Protein AF-A0AAW1DCY2-F1 (afdb_monomer_lite)

Sequence (210 aa):
MVAGKLNGVWAFQIENDYAEKYNESLPPKWIEIVRDSGVVNASDLGHSFVVTPVTNENSDENSFNTEDEICRSKEEMSSYHSVNDDIMKNKNPVFEIPIKFIKKRKTKNEKIFNGILKKLNEICNINENEFDLFGKSVAVHLKKMPIERALACKEKLLNIIVEERLNHEYIEISDTCSITSNNDASRSSSPSWSEMVLKPVSWDFDSSED

Structure (mmCIF, N/CA/C/O backbone):
data_AF-A0AAW1DCY2-F1
#
_entry.id   AF-A0AAW1DCY2-F1
#
loop_
_atom_site.group_PDB
_atom_site.id
_atom_site.type_symbol
_atom_site.label_atom_id
_atom_site.label_alt_id
_atom_site.label_comp_id
_atom_site.label_asym_id
_atom_site.label_entity_id
_atom_site.label_seq_id
_atom_site.pdbx_PDB_ins_code
_atom_site.Cartn_x
_atom_site.Cartn_y
_atom_site.Cartn_z
_atom_site.occupancy
_atom_site.B_iso_or_equiv
_atom_site.auth_seq_id
_atom_site.auth_comp_id
_atom_site.auth_asym_id
_atom_site.auth_atom_id
_atom_site.pdbx_PDB_model_num
ATOM 1 N N . MET A 1 1 ? -12.369 4.756 -16.936 1.00 91.75 1 MET A N 1
ATOM 2 C CA . MET A 1 1 ? -11.672 4.911 -15.638 1.00 91.75 1 MET A CA 1
ATOM 3 C C . MET A 1 1 ? -10.510 3.930 -15.504 1.00 91.75 1 MET A C 1
ATOM 5 O O . MET A 1 1 ? -9.447 4.363 -15.079 1.00 91.75 1 MET A O 1
ATOM 9 N N . VAL A 1 2 ? -10.681 2.658 -15.900 1.00 93.25 2 VAL A N 1
ATOM 10 C CA . VAL A 1 2 ? -9.617 1.626 -15.858 1.00 93.25 2 VAL A CA 1
ATOM 11 C C . VAL A 1 2 ? -8.847 1.485 -17.187 1.00 93.25 2 VAL A C 1
ATOM 13 O O . VAL A 1 2 ? -7.667 1.154 -17.180 1.00 93.25 2 VAL A O 1
ATOM 16 N N . ALA A 1 3 ? -9.482 1.784 -18.328 1.00 90.69 3 ALA A N 1
ATOM 17 C CA . ALA A 1 3 ? -8.845 1.705 -19.647 1.00 90.69 3 ALA A CA 1
ATOM 18 C C . ALA A 1 3 ? -7.565 2.563 -19.732 1.00 90.69 3 ALA A C 1
ATOM 20 O O . ALA A 1 3 ? -7.580 3.730 -19.336 1.00 90.69 3 ALA A O 1
ATOM 21 N N . GLY A 1 4 ? -6.481 1.976 -20.248 1.00 89.06 4 GLY A N 1
ATOM 22 C CA . GLY A 1 4 ? -5.176 2.629 -20.418 1.00 89.06 4 GLY A CA 1
ATOM 23 C C . GLY A 1 4 ? -4.246 2.582 -19.198 1.00 89.06 4 GLY A C 1
ATOM 24 O O . GLY A 1 4 ? -3.118 3.055 -19.286 1.00 89.06 4 GLY A O 1
ATOM 25 N N . LYS A 1 5 ? -4.675 2.007 -18.068 1.00 91.50 5 LYS A N 1
ATOM 26 C CA . LYS A 1 5 ? -3.844 1.865 -16.862 1.00 91.50 5 LYS A CA 1
ATOM 27 C C . LYS A 1 5 ? -3.374 0.415 -16.712 1.00 91.50 5 LYS A C 1
ATOM 29 O O . LYS A 1 5 ? -4.100 -0.418 -16.177 1.00 91.50 5 LYS A O 1
ATOM 34 N N . LEU A 1 6 ? -2.155 0.128 -17.180 1.00 88.38 6 LEU A N 1
ATOM 35 C CA . LEU A 1 6 ? -1.559 -1.222 -17.161 1.00 88.38 6 LEU A CA 1
ATOM 36 C C . LEU A 1 6 ? -1.380 -1.775 -15.738 1.00 88.38 6 LEU A C 1
ATOM 38 O O . LEU A 1 6 ? -1.603 -2.954 -15.500 1.00 88.38 6 LEU A O 1
ATOM 42 N N . ASN A 1 7 ? -1.074 -0.906 -14.773 1.00 93.75 7 ASN A N 1
ATOM 43 C CA . ASN A 1 7 ? -0.843 -1.299 -13.376 1.00 93.75 7 ASN A CA 1
ATOM 44 C C . ASN A 1 7 ? -2.143 -1.535 -12.582 1.00 93.75 7 ASN A C 1
ATOM 46 O O . ASN A 1 7 ? -2.099 -1.785 -11.378 1.00 93.75 7 ASN A O 1
ATOM 50 N N . GLY A 1 8 ? -3.302 -1.415 -13.233 1.00 95.56 8 GLY A N 1
ATOM 51 C CA . GLY A 1 8 ? -4.600 -1.437 -12.573 1.00 95.56 8 GLY A CA 1
ATOM 52 C C . GLY A 1 8 ? -4.904 -0.164 -11.786 1.00 95.56 8 GLY A C 1
ATOM 53 O O . GLY A 1 8 ? -4.156 0.816 -11.785 1.00 95.56 8 GLY A O 1
ATOM 54 N N . VAL A 1 9 ? -6.069 -0.163 -11.148 1.00 97.25 9 VAL A N 1
ATOM 55 C CA . VAL A 1 9 ? -6.563 0.940 -10.320 1.00 97.25 9 VAL A CA 1
ATOM 56 C C . VAL A 1 9 ? -7.154 0.368 -9.049 1.00 97.25 9 VAL A C 1
ATOM 58 O O . VAL A 1 9 ? -7.895 -0.614 -9.086 1.00 97.25 9 VAL A O 1
ATOM 61 N N . TRP A 1 10 ? -6.858 0.999 -7.921 1.00 97.88 10 TRP A N 1
ATOM 62 C CA . TRP A 1 10 ? -7.471 0.628 -6.657 1.00 97.88 10 TRP A CA 1
ATOM 63 C C . TRP A 1 10 ? -8.981 0.881 -6.675 1.00 97.88 10 TRP A C 1
ATOM 65 O O . TRP A 1 10 ? -9.440 1.927 -7.136 1.00 97.88 10 TRP A O 1
ATOM 75 N N . ALA A 1 11 ? -9.758 -0.049 -6.123 1.00 97.19 11 ALA A N 1
ATOM 76 C CA . ALA A 1 11 ? -11.216 0.040 -6.099 1.00 97.19 11 ALA A CA 1
ATOM 77 C C . ALA A 1 11 ? -11.726 1.319 -5.414 1.00 97.19 11 ALA A C 1
ATOM 79 O O . ALA A 1 11 ? -12.623 1.969 -5.943 1.00 97.19 11 ALA A O 1
ATOM 80 N N . PHE A 1 12 ? -11.098 1.746 -4.311 1.00 96.81 12 PHE A N 1
ATOM 81 C CA . PHE A 1 12 ? -11.469 2.994 -3.628 1.00 96.81 12 PHE A CA 1
ATOM 82 C C . PHE A 1 12 ? -11.251 4.234 -4.512 1.00 96.81 12 PHE A C 1
ATOM 84 O O . PHE A 1 12 ? -11.991 5.210 -4.419 1.00 96.81 12 PHE A O 1
ATOM 91 N N . GLN A 1 13 ? -10.237 4.203 -5.383 1.00 97.19 13 GLN A N 1
ATOM 92 C CA . GLN A 1 13 ? -9.967 5.295 -6.311 1.00 97.19 13 GLN A CA 1
ATOM 93 C C . GLN A 1 13 ? -11.023 5.326 -7.416 1.00 97.19 13 GLN A C 1
ATOM 95 O O . GLN A 1 13 ? -11.495 6.398 -7.768 1.00 97.19 13 GLN A O 1
ATOM 100 N N . ILE A 1 14 ? -11.454 4.160 -7.910 1.00 97.38 14 ILE A N 1
ATOM 101 C CA . ILE A 1 14 ? -12.561 4.065 -8.873 1.00 97.38 14 ILE A CA 1
ATOM 102 C C . ILE A 1 14 ? -13.856 4.613 -8.265 1.00 97.38 14 ILE A C 1
ATOM 104 O O . ILE A 1 14 ? -14.556 5.367 -8.931 1.00 97.38 14 ILE A O 1
ATOM 108 N N . GLU A 1 15 ? -14.167 4.271 -7.013 1.00 97.31 15 GLU A N 1
ATOM 109 C CA . GLU A 1 15 ? -15.343 4.793 -6.305 1.00 97.31 15 GLU A CA 1
ATOM 110 C C . GLU A 1 15 ? -15.309 6.315 -6.177 1.00 97.31 15 GLU A C 1
ATOM 112 O O . GLU A 1 15 ? -16.314 6.976 -6.441 1.00 97.31 15 GLU A O 1
ATOM 117 N N . ASN A 1 16 ? -14.149 6.870 -5.820 1.00 97.25 16 ASN A N 1
ATOM 118 C CA . ASN A 1 16 ? -13.972 8.310 -5.694 1.00 97.25 16 ASN A CA 1
ATOM 119 C C . ASN A 1 16 ? -14.088 9.022 -7.053 1.00 97.25 16 ASN A C 1
ATOM 121 O O . ASN A 1 16 ? -14.866 9.966 -7.182 1.00 97.25 16 ASN A O 1
ATOM 125 N N . ASP A 1 17 ? -13.390 8.524 -8.078 1.00 97.31 17 ASP A N 1
ATOM 126 C CA . ASP A 1 17 ? -13.443 9.058 -9.445 1.00 97.31 17 ASP A CA 1
ATOM 127 C C . ASP A 1 17 ? -14.871 8.973 -10.024 1.00 97.31 17 ASP A C 1
ATOM 129 O O . ASP A 1 17 ? -15.310 9.852 -10.769 1.00 97.31 17 ASP A O 1
ATOM 133 N N . TYR A 1 18 ? -15.616 7.912 -9.693 1.00 97.44 18 TYR A N 1
ATOM 134 C CA . TYR A 1 18 ? -17.007 7.737 -10.109 1.00 97.44 18 TYR A CA 1
ATOM 135 C C . TYR A 1 18 ? -17.942 8.724 -9.418 1.00 97.44 18 TYR A C 1
ATOM 137 O O . TYR A 1 18 ? -18.727 9.393 -10.094 1.00 97.44 18 TYR A O 1
ATOM 145 N N . ALA A 1 19 ? -17.812 8.865 -8.098 1.00 97.69 19 ALA A N 1
ATOM 146 C CA . ALA A 1 19 ? -18.593 9.817 -7.322 1.00 97.69 19 ALA A CA 1
ATOM 147 C C . ALA A 1 19 ? -18.360 11.259 -7.778 1.00 97.69 19 ALA A C 1
ATOM 149 O O . ALA A 1 19 ? -19.320 12.011 -7.920 1.00 97.69 19 ALA A O 1
ATOM 150 N N . GLU A 1 20 ? -17.115 11.630 -8.073 1.00 96.94 20 GLU A N 1
ATOM 151 C CA . GLU A 1 20 ? -16.782 12.960 -8.583 1.00 96.94 20 GLU A CA 1
ATOM 152 C C . GLU A 1 20 ? -17.359 13.198 -9.983 1.00 96.94 20 GLU A C 1
ATOM 154 O O . GLU A 1 20 ? -17.931 14.254 -10.259 1.00 96.94 20 GLU A O 1
ATOM 159 N N . LYS A 1 21 ? -17.247 12.210 -10.878 1.00 97.75 21 LYS A N 1
ATOM 160 C CA . LYS A 1 21 ? -17.671 12.368 -12.272 1.00 97.75 21 LYS A CA 1
ATOM 161 C C . LYS A 1 21 ? -19.190 12.370 -12.446 1.00 97.75 21 LYS A C 1
ATOM 163 O O . LYS A 1 21 ? -19.697 13.094 -13.303 1.00 97.75 21 LYS A O 1
ATOM 168 N N . TYR A 1 22 ? -19.901 11.538 -11.689 1.00 97.00 22 TYR A N 1
ATOM 169 C CA . TYR A 1 22 ? -21.335 11.306 -11.879 1.00 97.00 22 TYR A CA 1
ATOM 170 C C . TYR A 1 22 ? -22.205 11.873 -10.747 1.00 97.00 22 TYR A C 1
ATOM 172 O O . TYR A 1 22 ? -23.424 11.910 -10.891 1.00 97.00 22 TYR A O 1
ATOM 180 N N . ASN A 1 23 ? -21.611 12.386 -9.659 1.00 96.62 23 ASN A N 1
ATOM 181 C CA . ASN A 1 23 ? -22.318 12.830 -8.447 1.00 96.62 23 ASN A CA 1
ATOM 182 C C . ASN A 1 23 ? -23.220 11.743 -7.832 1.00 96.62 23 ASN A C 1
ATOM 184 O O . ASN A 1 23 ? -24.244 12.039 -7.214 1.00 96.62 23 ASN A O 1
ATOM 188 N N . GLU A 1 24 ? -22.829 10.480 -7.979 1.00 97.62 24 GLU A N 1
ATOM 189 C CA . GLU A 1 24 ? -23.528 9.317 -7.435 1.00 97.62 24 GLU A CA 1
ATOM 190 C C . GLU A 1 24 ? -22.533 8.269 -6.933 1.00 97.62 24 GLU A C 1
ATOM 192 O O . GLU A 1 24 ? -21.415 8.155 -7.427 1.00 97.62 24 GLU A O 1
ATOM 197 N N . SER A 1 25 ? -22.928 7.497 -5.923 1.00 97.44 25 SER A N 1
ATOM 198 C CA . SER A 1 25 ? -22.100 6.410 -5.397 1.00 97.44 25 SER A CA 1
ATOM 199 C C . SER A 1 25 ? -22.312 5.133 -6.203 1.00 97.44 25 SER A C 1
ATOM 201 O O . SER A 1 25 ? -23.443 4.811 -6.572 1.00 97.44 25 SER A O 1
ATOM 203 N N . LEU A 1 26 ? -21.235 4.374 -6.422 1.00 97.12 26 LEU A N 1
ATOM 204 C CA . LEU A 1 26 ? -21.342 3.040 -7.007 1.00 97.12 26 LEU A CA 1
ATOM 205 C C . LEU A 1 26 ? -22.216 2.133 -6.123 1.00 97.12 26 LEU A C 1
ATOM 207 O O . LEU A 1 26 ? -22.184 2.246 -4.892 1.00 97.12 26 LEU A O 1
ATOM 211 N N . PRO A 1 27 ? -23.000 1.223 -6.727 1.00 96.88 27 PRO A N 1
ATOM 212 C CA . PRO A 1 27 ? -23.830 0.305 -5.967 1.00 96.88 27 PRO A CA 1
ATOM 213 C C . PRO A 1 27 ? -22.966 -0.614 -5.088 1.00 96.88 27 PRO A C 1
ATOM 215 O O . PRO A 1 27 ? -21.842 -0.967 -5.464 1.00 96.88 27 PRO A O 1
ATOM 218 N N . PRO A 1 28 ? -23.483 -1.069 -3.932 1.00 94.31 28 PRO A N 1
ATOM 219 C CA . PRO A 1 28 ? -22.821 -2.107 -3.156 1.00 94.31 28 PRO A CA 1
ATOM 220 C C . PRO A 1 28 ? -22.541 -3.325 -4.039 1.00 94.31 28 PRO A C 1
ATOM 222 O O . PRO A 1 28 ? -23.380 -3.695 -4.859 1.00 94.31 28 PRO A O 1
ATOM 225 N N . LYS A 1 29 ? -21.380 -3.961 -3.851 1.00 95.62 29 LYS A N 1
ATOM 226 C CA . LYS A 1 29 ? -20.945 -5.135 -4.631 1.00 95.62 29 LYS A CA 1
ATOM 227 C C . LYS A 1 29 ? -20.712 -4.878 -6.123 1.00 95.62 29 LYS A C 1
ATOM 229 O O . LYS A 1 29 ? -20.653 -5.830 -6.895 1.00 95.62 29 LYS A O 1
ATOM 234 N N . TRP A 1 30 ? -20.514 -3.626 -6.542 1.00 96.94 30 TRP A N 1
ATOM 235 C CA . TRP A 1 30 ? -20.156 -3.323 -7.931 1.00 96.94 30 TRP A CA 1
ATOM 236 C C . TRP A 1 30 ? -18.945 -4.140 -8.411 1.00 96.94 30 TRP A C 1
ATOM 238 O O . TRP A 1 30 ? -18.938 -4.595 -9.546 1.00 96.94 30 TRP A O 1
ATOM 248 N N . ILE A 1 31 ? -17.970 -4.414 -7.537 1.00 96.56 31 ILE A N 1
ATOM 249 C CA . ILE A 1 31 ? -16.792 -5.236 -7.855 1.00 96.56 31 ILE A CA 1
ATOM 250 C C . ILE A 1 31 ? -17.192 -6.639 -8.336 1.00 96.56 31 ILE A C 1
ATOM 252 O O . ILE A 1 31 ? -16.612 -7.132 -9.299 1.00 96.56 31 ILE A O 1
ATOM 256 N N . GLU A 1 32 ? -18.197 -7.267 -7.712 1.00 97.06 32 GLU A N 1
ATOM 257 C CA . GLU A 1 32 ? -18.706 -8.581 -8.133 1.00 97.06 32 GLU A CA 1
ATOM 258 C C . GLU A 1 32 ? -19.311 -8.485 -9.538 1.00 97.06 32 GLU A C 1
ATOM 260 O O . GLU A 1 32 ? -18.959 -9.269 -10.409 1.00 97.06 32 GLU A O 1
ATOM 265 N N . ILE A 1 33 ? -20.124 -7.454 -9.788 1.00 96.44 33 ILE A N 1
ATOM 266 C CA . ILE A 1 33 ? -20.786 -7.227 -11.081 1.00 96.44 33 ILE A CA 1
ATOM 267 C C . ILE A 1 33 ? -19.760 -7.023 -12.202 1.00 96.44 33 ILE A C 1
ATOM 269 O O . ILE A 1 33 ? -19.889 -7.605 -13.279 1.00 96.44 33 ILE A O 1
ATOM 273 N N . VAL A 1 34 ? -18.740 -6.187 -11.977 1.00 94.69 34 VAL A N 1
ATOM 274 C CA . VAL A 1 34 ? -17.748 -5.895 -13.023 1.00 94.69 34 VAL A CA 1
ATOM 275 C C . VAL A 1 34 ? -16.813 -7.091 -13.231 1.00 94.69 34 VAL A C 1
ATOM 277 O O . VAL A 1 34 ? -16.442 -7.369 -14.369 1.00 94.69 34 VAL A O 1
ATOM 280 N N . ARG A 1 35 ? -16.502 -7.864 -12.187 1.00 94.69 35 ARG A N 1
ATOM 281 C CA . ARG A 1 35 ? -15.776 -9.134 -12.326 1.00 94.69 35 ARG A CA 1
ATOM 282 C C . ARG A 1 35 ? -16.576 -10.156 -13.139 1.00 94.69 35 ARG A C 1
ATOM 284 O O . ARG A 1 35 ? -16.037 -10.744 -14.070 1.00 94.69 35 ARG A O 1
ATOM 291 N N . ASP A 1 36 ? -17.862 -10.317 -12.840 1.00 96.25 36 ASP A N 1
ATOM 292 C CA . ASP A 1 36 ? -18.742 -11.268 -13.531 1.00 96.25 36 ASP A CA 1
ATOM 293 C C . ASP A 1 36 ? -18.990 -10.867 -14.998 1.00 96.25 36 ASP A C 1
ATOM 295 O O . ASP A 1 36 ? -19.307 -11.711 -15.833 1.00 96.25 36 ASP A O 1
ATOM 299 N N . SER A 1 37 ? -18.796 -9.587 -15.339 1.00 94.88 37 SER A N 1
ATOM 300 C CA . SER A 1 37 ? -18.882 -9.102 -16.721 1.00 94.88 37 SER A CA 1
ATOM 301 C C . SER A 1 37 ? -17.746 -9.592 -17.629 1.00 94.88 37 SER A C 1
ATOM 303 O O . SER A 1 37 ? -17.873 -9.509 -18.849 1.00 94.88 37 SER A O 1
ATOM 305 N N . GLY A 1 38 ? -16.624 -10.052 -17.060 1.00 94.06 38 GLY A N 1
ATOM 306 C CA . GLY A 1 38 ? -15.436 -10.467 -17.814 1.00 94.06 38 GLY A CA 1
ATOM 307 C C . GLY A 1 38 ? -14.683 -9.328 -18.516 1.00 94.06 38 GLY A C 1
ATOM 308 O O . GLY A 1 38 ? -13.753 -9.589 -19.270 1.00 94.06 38 GLY A O 1
ATOM 309 N N . VAL A 1 39 ? -15.063 -8.064 -18.292 1.00 92.44 39 VAL A N 1
ATOM 310 C CA . VAL A 1 39 ? -14.410 -6.892 -18.912 1.00 92.44 39 VAL A CA 1
ATOM 311 C C . VAL A 1 39 ? -13.150 -6.472 -18.149 1.00 92.44 39 VAL A C 1
ATOM 313 O O . VAL A 1 39 ? -12.202 -5.936 -18.727 1.00 92.44 39 VAL A O 1
ATOM 316 N N . VAL A 1 40 ? -13.133 -6.694 -16.835 1.00 95.81 40 VAL A N 1
ATOM 317 C CA . VAL A 1 40 ? -12.000 -6.375 -15.960 1.00 95.81 40 VAL A CA 1
ATOM 318 C C . VAL A 1 40 ? -11.707 -7.560 -15.051 1.00 95.81 40 VAL A C 1
ATOM 320 O O . VAL A 1 40 ? -12.614 -8.294 -14.659 1.00 95.81 40 VAL A O 1
ATOM 323 N N . ASN A 1 41 ? -10.447 -7.690 -14.659 1.00 95.38 41 ASN A N 1
ATOM 324 C CA . ASN A 1 41 ? -10.046 -8.564 -13.573 1.00 95.38 41 ASN A CA 1
ATOM 325 C C . ASN A 1 41 ? -10.030 -7.762 -12.271 1.00 95.38 41 ASN A C 1
ATOM 327 O O . ASN A 1 41 ? -9.562 -6.626 -12.232 1.00 95.38 41 ASN A O 1
ATOM 331 N N . ALA A 1 42 ? -10.557 -8.348 -11.199 1.00 96.81 42 ALA A N 1
ATOM 332 C CA . ALA A 1 42 ? -10.524 -7.765 -9.864 1.00 96.81 42 ALA A CA 1
ATOM 333 C C . ALA A 1 42 ? -9.782 -8.716 -8.923 1.00 96.81 42 ALA A C 1
ATOM 335 O O . ALA A 1 42 ? -10.268 -9.810 -8.632 1.00 96.81 42 ALA A O 1
ATOM 336 N N . SER A 1 43 ? -8.613 -8.287 -8.452 1.00 96.75 43 SER A N 1
ATOM 337 C CA . SER A 1 43 ? -7.753 -9.058 -7.553 1.00 96.75 43 SER A CA 1
ATOM 338 C C . SER A 1 43 ? -7.936 -8.587 -6.114 1.00 96.75 43 SER A C 1
ATOM 340 O O . SER A 1 43 ? -7.817 -7.392 -5.836 1.00 96.75 43 SER A O 1
ATOM 342 N N . ASP A 1 44 ? -8.218 -9.520 -5.205 1.00 96.38 44 ASP A N 1
ATOM 343 C CA . ASP A 1 44 ? -8.360 -9.255 -3.769 1.00 96.38 44 ASP A CA 1
ATOM 344 C C . ASP A 1 44 ? -6.987 -9.252 -3.078 1.00 96.38 44 ASP A C 1
ATOM 346 O O . ASP A 1 44 ? -6.228 -10.216 -3.184 1.00 96.38 44 ASP A O 1
ATOM 350 N N . LEU A 1 45 ? -6.675 -8.171 -2.362 1.00 94.25 45 LEU A N 1
ATOM 351 C CA . LEU A 1 45 ? -5.460 -8.012 -1.554 1.00 94.25 45 LEU A CA 1
ATOM 352 C C . LEU A 1 45 ? -5.765 -8.013 -0.041 1.00 94.25 45 LEU A C 1
ATOM 354 O O . LEU A 1 45 ? -5.002 -7.477 0.763 1.00 94.25 45 LEU A O 1
ATOM 358 N N . GLY A 1 46 ? -6.905 -8.577 0.364 1.00 93.62 46 GLY A N 1
ATOM 359 C CA . GLY A 1 46 ? -7.339 -8.795 1.747 1.00 93.62 46 GLY A CA 1
ATOM 360 C C . GLY A 1 46 ? -8.087 -7.617 2.378 1.00 93.62 46 GLY A C 1
ATOM 361 O O . GLY A 1 46 ? -9.031 -7.817 3.142 1.00 93.62 46 GLY A O 1
ATOM 362 N N . HIS A 1 47 ? -7.692 -6.381 2.067 1.00 91.25 47 HIS A N 1
ATOM 363 C CA . HIS A 1 47 ? -8.356 -5.162 2.564 1.00 91.25 47 HIS A CA 1
ATOM 364 C C . HIS A 1 47 ? -8.847 -4.233 1.454 1.00 91.25 47 HIS A C 1
ATOM 366 O O . HIS A 1 47 ? -9.521 -3.239 1.723 1.00 91.25 47 HIS A O 1
ATOM 372 N N . SER A 1 48 ? -8.486 -4.524 0.209 1.00 94.94 48 SER A N 1
ATOM 373 C CA . SER A 1 48 ? -8.871 -3.734 -0.949 1.00 94.94 48 SER A CA 1
ATOM 374 C C . SER A 1 48 ? -8.750 -4.577 -2.210 1.00 94.94 48 SER A C 1
ATOM 376 O O . SER A 1 48 ? -8.120 -5.634 -2.204 1.00 94.94 48 SER A O 1
ATOM 378 N N . PHE A 1 49 ? -9.332 -4.073 -3.292 1.00 97.25 49 PHE A N 1
ATOM 379 C CA . PHE A 1 49 ? -9.281 -4.699 -4.601 1.00 97.25 49 PHE A CA 1
ATOM 380 C C . PHE A 1 49 ? -8.486 -3.825 -5.563 1.00 97.25 49 PHE A C 1
ATOM 382 O O . PHE A 1 49 ? -8.625 -2.597 -5.562 1.00 97.25 49 PHE A O 1
ATOM 389 N N . VAL A 1 50 ? -7.689 -4.465 -6.412 1.00 97.44 50 VAL A N 1
ATOM 390 C CA . VAL A 1 50 ? -7.070 -3.828 -7.577 1.00 97.44 50 VAL A CA 1
ATOM 391 C C . VAL A 1 50 ? -7.794 -4.322 -8.816 1.00 97.44 50 VAL A C 1
ATOM 393 O O . VAL A 1 50 ? -7.936 -5.527 -9.021 1.00 97.44 50 VAL A O 1
ATOM 396 N N . VAL A 1 51 ? -8.273 -3.382 -9.625 1.00 97.19 51 VAL A N 1
ATOM 397 C CA . VAL A 1 51 ? -9.004 -3.660 -10.858 1.00 97.19 51 VAL A CA 1
ATOM 398 C C . VAL A 1 51 ? -8.080 -3.419 -12.044 1.00 97.19 51 VAL A C 1
ATOM 400 O O . VAL A 1 51 ? -7.630 -2.292 -12.261 1.00 97.19 51 VAL A O 1
ATOM 403 N N . THR A 1 52 ? -7.802 -4.465 -12.813 1.00 96.44 52 THR A N 1
ATOM 404 C CA . THR A 1 52 ? -6.985 -4.419 -14.030 1.00 96.44 52 THR A CA 1
ATOM 405 C C . THR A 1 52 ? -7.854 -4.669 -15.263 1.00 96.44 52 THR A C 1
ATOM 407 O O . THR A 1 52 ? -8.827 -5.424 -15.196 1.00 96.44 52 THR A O 1
ATOM 410 N N . PRO A 1 53 ? -7.561 -4.025 -16.405 1.00 95.00 53 PRO A N 1
ATOM 411 C CA . PRO A 1 53 ? -8.225 -4.387 -17.652 1.00 95.00 53 PRO A CA 1
ATOM 412 C C . PRO A 1 53 ? -7.886 -5.843 -18.005 1.00 95.00 53 PRO A C 1
ATOM 414 O O . PRO A 1 53 ? -6.747 -6.267 -17.812 1.00 95.00 53 PRO A O 1
ATOM 417 N N . VAL A 1 54 ? -8.855 -6.607 -18.519 1.00 94.00 54 VAL A N 1
ATOM 418 C CA . VAL A 1 54 ? -8.554 -7.925 -19.096 1.00 94.00 54 VAL A CA 1
ATOM 419 C C . VAL A 1 54 ? -7.774 -7.685 -20.383 1.00 94.00 54 VAL A C 1
ATOM 421 O O . VAL A 1 54 ? -8.327 -7.196 -21.369 1.00 94.00 54 VAL A O 1
ATOM 424 N N . THR A 1 55 ? -6.477 -7.978 -20.373 1.00 88.88 55 THR A N 1
ATOM 425 C CA . THR A 1 55 ? -5.697 -8.071 -21.602 1.00 88.88 55 THR A CA 1
ATOM 426 C C . THR A 1 55 ? -5.952 -9.461 -22.175 1.00 88.88 55 THR A C 1
ATOM 428 O O . THR A 1 55 ? -5.612 -10.481 -21.579 1.00 88.88 55 THR A O 1
ATOM 431 N N . ASN A 1 56 ? -6.650 -9.523 -23.311 1.00 81.69 56 ASN A N 1
ATOM 432 C CA . ASN A 1 56 ? -6.800 -10.763 -24.068 1.00 81.69 56 ASN A CA 1
ATOM 433 C C . ASN A 1 56 ? -5.447 -11.095 -24.713 1.00 81.69 56 ASN A C 1
ATOM 435 O O . ASN A 1 56 ? -5.265 -10.896 -25.906 1.00 81.69 56 ASN A O 1
ATOM 439 N N . GLU A 1 57 ? -4.481 -11.551 -23.921 1.00 72.25 57 GLU A N 1
ATOM 440 C CA . GLU A 1 57 ? -3.143 -11.916 -24.410 1.00 72.25 57 GLU A CA 1
ATOM 441 C C . GLU A 1 57 ? -3.100 -13.324 -25.024 1.00 72.25 57 GLU A C 1
ATOM 443 O O . GLU A 1 57 ? -2.069 -13.750 -25.526 1.00 72.25 57 GLU A O 1
ATOM 448 N N . ASN A 1 58 ? -4.235 -14.028 -25.082 1.00 60.09 58 ASN A N 1
ATOM 449 C CA . ASN A 1 58 ? -4.309 -15.413 -25.556 1.00 60.09 58 ASN A CA 1
ATOM 450 C C . ASN A 1 58 ? -4.836 -15.577 -26.998 1.00 60.09 58 ASN A C 1
ATOM 452 O O . ASN A 1 58 ? -5.438 -16.610 -27.286 1.00 60.09 58 ASN A O 1
ATOM 456 N N . SER A 1 59 ? -4.658 -14.614 -27.916 1.00 53.78 59 SER A N 1
ATOM 457 C CA . SER A 1 59 ? -5.119 -14.802 -29.312 1.00 53.78 59 SER A CA 1
ATOM 458 C C . SER A 1 59 ? -4.054 -15.126 -30.360 1.00 53.78 59 SER A C 1
ATOM 460 O O . SER A 1 59 ? -4.461 -15.452 -31.467 1.00 53.78 59 SER A O 1
ATOM 462 N N . ASP A 1 60 ? -2.750 -15.139 -30.053 1.00 55.22 60 ASP A N 1
ATOM 463 C CA . ASP A 1 60 ? -1.712 -15.362 -31.082 1.00 55.22 60 ASP A CA 1
ATOM 464 C C . ASP A 1 60 ? -0.566 -16.303 -30.649 1.00 55.22 60 ASP A C 1
ATOM 466 O O . ASP A 1 60 ? 0.595 -16.080 -30.988 1.00 55.22 60 ASP A O 1
ATOM 470 N N . GLU A 1 61 ? -0.864 -17.427 -29.986 1.00 59.72 61 GLU A N 1
ATOM 471 C CA . GLU A 1 61 ? 0.022 -18.601 -30.105 1.00 59.72 61 GLU A CA 1
ATOM 472 C C . GLU A 1 61 ? -0.250 -19.293 -31.448 1.00 59.72 61 GLU A C 1
ATOM 474 O O . GLU A 1 61 ? -0.908 -20.327 -31.559 1.00 59.72 61 GLU A O 1
ATOM 479 N N . ASN A 1 62 ? 0.242 -18.645 -32.504 1.00 49.25 62 ASN A N 1
ATOM 480 C CA . ASN A 1 62 ? 0.335 -19.206 -33.836 1.00 49.25 62 ASN A CA 1
ATOM 481 C C . ASN A 1 62 ? 1.342 -20.365 -33.799 1.00 49.25 62 ASN A C 1
ATOM 483 O O . ASN A 1 62 ? 2.531 -20.176 -33.537 1.00 49.25 62 ASN A O 1
ATOM 487 N N . SER A 1 63 ? 0.856 -21.575 -34.060 1.00 54.69 63 SER A N 1
ATOM 488 C CA . SER A 1 63 ? 1.664 -22.775 -34.237 1.00 54.69 63 SER A CA 1
ATOM 489 C C . SER A 1 63 ? 2.653 -22.582 -35.393 1.00 54.69 63 SER A C 1
ATOM 491 O O . SER A 1 63 ? 2.270 -22.698 -36.557 1.00 54.69 63 SER A O 1
ATOM 493 N N . PHE A 1 64 ? 3.925 -22.323 -35.096 1.00 42.41 64 PHE A N 1
ATOM 494 C CA . PHE A 1 64 ? 5.000 -22.381 -36.085 1.00 42.41 64 PHE A CA 1
ATOM 495 C C . PHE A 1 64 ? 5.918 -23.562 -35.770 1.00 42.41 64 PHE A C 1
ATOM 497 O O . PHE A 1 64 ? 6.984 -23.433 -35.178 1.00 42.41 64 PHE A O 1
ATOM 504 N N . ASN A 1 65 ? 5.464 -24.748 -36.180 1.00 54.53 65 ASN A N 1
ATOM 505 C CA . ASN A 1 65 ? 6.353 -25.865 -36.466 1.00 54.53 65 ASN A CA 1
ATOM 506 C C . ASN A 1 65 ? 6.936 -25.639 -37.862 1.00 54.53 65 ASN A C 1
ATOM 508 O O . ASN A 1 65 ? 6.265 -25.953 -38.843 1.00 54.53 65 ASN A O 1
ATOM 512 N N . THR A 1 66 ? 8.162 -25.134 -37.978 1.00 48.34 66 THR A N 1
ATOM 513 C CA . THR A 1 66 ? 9.050 -25.490 -39.096 1.00 48.34 66 THR A CA 1
ATOM 514 C C . THR A 1 66 ? 10.493 -25.260 -38.661 1.00 48.34 66 THR A C 1
ATOM 516 O O . THR A 1 66 ? 10.912 -24.132 -38.415 1.00 48.34 66 THR A O 1
ATOM 519 N N . GLU A 1 67 ? 11.218 -26.363 -38.516 1.00 66.75 67 GLU A N 1
ATOM 520 C CA . GLU A 1 67 ? 12.675 -26.403 -38.493 1.00 66.75 67 GLU A CA 1
ATOM 521 C C . GLU A 1 67 ? 13.188 -25.822 -39.818 1.00 66.75 67 GLU A C 1
ATOM 523 O O . GLU A 1 67 ? 12.728 -26.254 -40.869 1.00 66.75 67 GLU A O 1
ATOM 528 N N . ASP A 1 68 ? 14.061 -24.814 -39.778 1.00 53.28 68 ASP A N 1
ATOM 529 C CA . ASP A 1 68 ? 15.279 -24.769 -40.596 1.00 53.28 68 ASP A CA 1
ATOM 530 C C . ASP A 1 68 ? 16.059 -23.463 -40.389 1.00 53.28 68 ASP A C 1
ATOM 532 O O . ASP A 1 68 ? 15.518 -22.372 -40.195 1.00 53.28 68 ASP A O 1
ATOM 536 N N . GLU A 1 69 ? 17.378 -23.631 -40.410 1.00 58.62 69 GLU A N 1
ATOM 537 C CA . GLU A 1 69 ? 18.419 -22.611 -40.397 1.00 58.62 69 GLU A CA 1
ATOM 538 C C . GLU A 1 69 ? 18.147 -21.450 -41.373 1.00 58.62 69 GLU A C 1
ATOM 540 O O . GLU A 1 69 ? 17.692 -21.666 -42.492 1.00 58.62 69 GLU A O 1
ATOM 545 N N . ILE A 1 70 ? 18.557 -20.225 -41.010 1.00 49.91 70 ILE A N 1
ATOM 546 C CA . ILE A 1 70 ? 19.562 -19.428 -41.749 1.00 49.91 70 ILE A CA 1
ATOM 547 C C . ILE A 1 70 ? 19.683 -18.007 -41.163 1.00 49.91 70 ILE A C 1
ATOM 549 O O . ILE A 1 70 ? 18.735 -17.251 -40.981 1.00 49.91 70 ILE A O 1
ATOM 553 N N . CYS A 1 71 ? 20.943 -17.662 -40.925 1.00 56.34 71 CYS A N 1
ATOM 554 C CA . CYS A 1 71 ? 21.531 -16.378 -40.571 1.00 56.34 71 CYS A CA 1
ATOM 555 C C . CYS A 1 71 ? 21.257 -15.253 -41.598 1.00 56.34 71 CYS A C 1
ATOM 557 O O . CYS A 1 71 ? 21.576 -15.444 -42.772 1.00 56.34 71 CYS A O 1
ATOM 559 N N . ARG A 1 72 ? 20.795 -14.056 -41.172 1.00 43.44 72 ARG A N 1
ATOM 560 C CA . ARG A 1 72 ? 21.170 -12.751 -41.782 1.00 43.44 72 ARG A CA 1
ATOM 561 C C . ARG A 1 72 ? 20.600 -11.501 -41.075 1.00 43.44 72 ARG A C 1
ATOM 563 O O . ARG A 1 72 ? 19.398 -11.303 -41.017 1.00 43.44 72 ARG A O 1
ATOM 570 N N . SER A 1 73 ? 21.535 -10.666 -40.615 1.00 53.34 73 SER A N 1
ATOM 571 C CA . SER A 1 73 ? 21.642 -9.191 -40.701 1.00 53.34 73 SER A CA 1
ATOM 572 C C . SER A 1 73 ? 20.435 -8.245 -40.526 1.00 53.34 73 SER A C 1
ATOM 574 O O . SER A 1 73 ? 19.520 -8.249 -41.335 1.00 53.34 73 SER A O 1
ATOM 576 N N . LYS A 1 74 ? 20.613 -7.313 -39.568 1.00 52.75 74 LYS A N 1
ATOM 577 C CA . LYS A 1 74 ? 20.486 -5.828 -39.614 1.00 52.75 74 LYS A CA 1
ATOM 578 C C . LYS A 1 74 ? 19.462 -5.149 -40.550 1.00 52.75 74 LYS A C 1
ATOM 580 O O . LYS A 1 74 ? 19.545 -5.335 -41.753 1.00 52.75 74 LYS A O 1
ATOM 585 N N . GLU A 1 75 ? 18.707 -4.209 -39.956 1.00 48.00 75 GLU A N 1
ATOM 586 C CA . GLU A 1 75 ? 18.356 -2.819 -40.381 1.00 48.00 75 GLU A CA 1
ATOM 587 C C . GLU A 1 75 ? 16.937 -2.476 -39.874 1.00 48.00 75 GLU A C 1
ATOM 589 O O . GLU A 1 75 ? 15.965 -3.154 -40.177 1.00 48.00 75 GLU A O 1
ATOM 594 N N . GLU A 1 76 ? 16.814 -1.646 -38.834 1.00 55.53 76 GLU A N 1
ATOM 595 C CA . GLU A 1 76 ? 16.470 -0.214 -38.937 1.00 55.53 76 GLU A CA 1
ATOM 596 C C . GLU A 1 76 ? 15.231 0.093 -39.800 1.00 55.53 76 GLU A C 1
ATOM 598 O O . GLU A 1 76 ? 15.325 0.162 -41.016 1.00 55.53 76 GLU A O 1
ATOM 603 N N . MET A 1 77 ? 14.093 0.389 -39.154 1.00 47.31 77 MET A N 1
ATOM 604 C CA . MET A 1 77 ? 13.279 1.588 -39.436 1.00 47.31 77 MET A CA 1
ATOM 605 C C . MET A 1 77 ? 12.106 1.686 -38.449 1.00 47.31 77 MET A C 1
ATOM 607 O O . MET A 1 77 ? 11.041 1.103 -38.633 1.00 47.31 77 MET A O 1
ATOM 611 N N . SER A 1 78 ? 12.319 2.460 -37.381 1.00 47.50 78 SER A N 1
ATOM 612 C CA . SER A 1 78 ? 11.262 2.940 -36.488 1.00 47.50 78 SER A CA 1
ATOM 613 C C . SER A 1 78 ? 10.573 4.139 -37.146 1.00 47.50 78 SER A C 1
ATOM 615 O O . SER A 1 78 ? 11.174 5.203 -37.301 1.00 47.50 78 SER A O 1
ATOM 617 N N . SER A 1 79 ? 9.329 3.943 -37.586 1.00 51.50 79 SER A N 1
ATOM 618 C CA . SER A 1 79 ? 8.462 4.988 -38.134 1.00 51.50 79 SER A CA 1
ATOM 619 C C . SER A 1 79 ? 7.499 5.461 -37.049 1.00 51.50 79 SER A C 1
ATOM 621 O O . SER A 1 79 ? 6.589 4.740 -36.642 1.00 51.50 79 SER A O 1
ATOM 623 N N . TYR A 1 80 ? 7.723 6.676 -36.557 1.00 49.12 80 TYR A N 1
ATOM 624 C CA . TYR A 1 80 ? 6.853 7.331 -35.590 1.00 49.12 80 TYR A CA 1
ATOM 625 C C . TYR A 1 80 ? 5.665 7.969 -36.320 1.00 49.12 80 TYR A C 1
ATOM 627 O O . TYR A 1 80 ? 5.820 8.962 -37.033 1.00 49.12 80 TYR A O 1
ATOM 635 N N . HIS A 1 81 ? 4.462 7.433 -36.113 1.00 46.03 81 HIS A N 1
ATOM 636 C CA . HIS A 1 81 ? 3.227 8.140 -36.439 1.00 46.03 81 HIS A CA 1
ATOM 637 C C . HIS A 1 81 ? 2.908 9.154 -35.338 1.00 46.03 81 HIS A C 1
ATOM 639 O O . HIS A 1 81 ? 2.422 8.814 -34.264 1.00 46.03 81 HIS A O 1
ATOM 645 N N . SER A 1 82 ? 3.208 10.418 -35.634 1.00 53.31 82 SER A N 1
ATOM 646 C CA . SER A 1 82 ? 2.758 11.581 -34.876 1.00 53.31 82 SER A CA 1
ATOM 647 C C . SER A 1 82 ? 1.335 11.929 -35.315 1.00 53.31 82 SER A C 1
ATOM 649 O O . SER A 1 82 ? 1.129 12.390 -36.44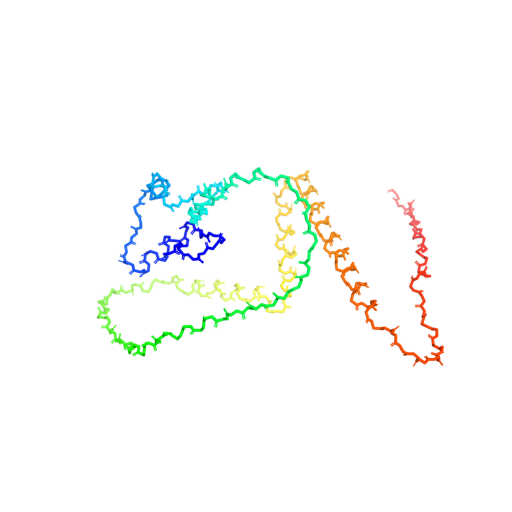0 1.00 53.31 82 SER A O 1
ATOM 651 N N . VAL A 1 83 ? 0.353 11.671 -34.450 1.00 50.62 83 VAL A N 1
ATOM 652 C CA . VAL A 1 83 ? -1.026 12.134 -34.630 1.00 50.62 83 VAL A CA 1
ATOM 653 C C . VAL A 1 83 ? -1.246 13.285 -33.658 1.00 50.62 83 VAL A C 1
ATOM 655 O O . VAL A 1 83 ? -1.284 13.103 -32.442 1.00 50.62 83 VAL A O 1
ATOM 658 N N . ASN A 1 84 ? -1.323 14.484 -34.229 1.00 56.72 84 ASN A N 1
ATOM 659 C CA . ASN A 1 84 ? -1.895 15.657 -33.586 1.00 56.72 84 ASN A CA 1
ATOM 660 C C . ASN A 1 84 ? -3.368 15.374 -33.299 1.00 56.72 84 ASN A C 1
ATOM 662 O O . ASN A 1 84 ? -4.058 14.953 -34.220 1.00 56.72 84 ASN A O 1
ATOM 666 N N . ASP A 1 85 ? -3.852 15.696 -32.101 1.00 38.84 85 ASP A N 1
ATOM 667 C CA . ASP A 1 85 ? -5.260 16.046 -31.943 1.00 38.84 85 ASP A CA 1
ATOM 668 C C . ASP A 1 85 ? -5.464 17.141 -30.892 1.00 38.84 85 ASP A C 1
ATOM 670 O O . ASP A 1 85 ? -4.895 17.155 -29.797 1.00 38.84 85 ASP A O 1
ATOM 674 N N . ASP A 1 86 ? -6.277 18.095 -31.326 1.00 51.06 86 ASP A N 1
ATOM 675 C CA . ASP A 1 86 ? -6.613 19.385 -30.755 1.00 51.06 86 ASP A CA 1
ATOM 676 C C . ASP A 1 86 ? -7.137 19.337 -29.311 1.00 51.06 86 ASP A C 1
ATOM 678 O O . ASP A 1 86 ? -8.252 18.888 -29.028 1.00 51.06 86 ASP A O 1
ATOM 682 N N . ILE A 1 87 ? -6.393 19.954 -28.388 1.00 47.03 87 ILE A N 1
ATOM 683 C CA . ILE A 1 87 ? -6.904 20.291 -27.055 1.00 47.03 87 ILE A CA 1
ATOM 684 C C . ILE A 1 87 ? -7.699 21.599 -27.155 1.00 47.03 87 ILE A C 1
ATOM 686 O O . ILE A 1 87 ? -7.182 22.715 -27.061 1.00 47.03 87 ILE A O 1
ATOM 690 N N . MET A 1 88 ? -9.003 21.422 -27.354 1.00 46.28 88 MET A N 1
ATOM 691 C CA . MET A 1 88 ? -10.047 22.437 -27.250 1.00 46.28 88 MET A CA 1
ATOM 692 C C . MET A 1 88 ? -9.934 23.238 -25.942 1.00 46.28 88 MET A C 1
ATOM 694 O O . MET A 1 88 ? -10.081 22.715 -24.837 1.00 46.28 88 MET A O 1
ATOM 698 N N . LYS A 1 89 ? -9.741 24.555 -26.084 1.00 51.84 89 LYS A N 1
ATOM 699 C CA . LYS A 1 89 ? -9.902 25.570 -25.032 1.00 51.84 89 LYS A CA 1
ATOM 700 C C . LYS A 1 89 ? -11.352 25.586 -24.542 1.00 51.84 89 LYS A C 1
ATOM 702 O O . LYS A 1 89 ? -12.173 26.312 -25.102 1.00 51.84 89 LYS A O 1
ATOM 707 N N . ASN A 1 90 ? -11.668 24.833 -23.491 1.00 38.94 90 ASN A N 1
ATOM 708 C CA . ASN A 1 90 ? -12.985 24.907 -22.869 1.00 38.94 90 ASN A CA 1
ATOM 709 C C . ASN A 1 90 ? -12.979 25.920 -21.716 1.00 38.94 90 ASN A C 1
ATOM 711 O O . ASN A 1 90 ? -12.232 25.802 -20.747 1.00 38.94 90 ASN A O 1
ATOM 715 N N . LYS A 1 91 ? -13.777 26.975 -21.879 1.00 46.06 91 LYS A N 1
ATOM 716 C CA . LYS A 1 91 ? -13.934 28.070 -20.922 1.00 46.06 91 LYS A CA 1
ATOM 717 C C . LYS A 1 91 ? -14.753 27.560 -19.736 1.00 46.06 91 LYS A C 1
ATOM 719 O O . LYS A 1 91 ? -15.901 27.174 -19.924 1.00 46.06 91 LYS A O 1
ATOM 724 N N . ASN A 1 92 ? -14.175 27.591 -18.537 1.00 41.53 92 ASN A N 1
ATOM 725 C CA . ASN A 1 92 ? -14.871 27.318 -17.278 1.00 41.53 92 ASN A CA 1
ATOM 726 C C . ASN A 1 92 ? -16.132 28.190 -17.150 1.00 41.53 92 ASN A C 1
ATOM 728 O O . ASN A 1 92 ? -15.999 29.416 -17.086 1.00 41.53 92 ASN A O 1
ATOM 732 N N . PRO A 1 93 ? -17.341 27.614 -17.043 1.00 45.31 93 PRO A N 1
ATOM 733 C CA . PRO A 1 93 ? -18.464 28.352 -16.510 1.00 45.31 93 PRO A CA 1
ATOM 734 C C . PRO A 1 93 ? -18.347 28.341 -14.981 1.00 45.31 93 PRO A C 1
ATOM 736 O O . PRO A 1 93 ? -18.524 27.317 -14.323 1.00 45.31 93 PRO A O 1
ATOM 739 N N . VAL A 1 94 ? -18.016 29.502 -14.417 1.00 46.56 94 VAL A N 1
ATOM 740 C CA . VAL A 1 94 ? -18.161 29.779 -12.985 1.00 46.56 94 VAL A CA 1
ATOM 741 C C . VAL A 1 94 ? -19.658 29.755 -12.682 1.00 46.56 94 VAL A C 1
ATOM 743 O O . VAL A 1 94 ? -20.353 30.750 -12.862 1.00 46.56 94 VAL A O 1
ATOM 746 N N . PHE A 1 95 ? -20.180 28.595 -12.292 1.00 41.25 95 PHE A N 1
ATOM 747 C CA . PHE A 1 95 ? -21.534 28.497 -11.765 1.00 41.25 95 PHE A CA 1
ATOM 748 C C . PHE A 1 95 ? -21.489 28.760 -10.262 1.00 41.25 95 PHE A C 1
ATOM 750 O O . PHE A 1 95 ? -21.143 27.893 -9.460 1.00 41.25 95 PHE A O 1
ATOM 757 N N . GLU A 1 96 ? -21.837 29.992 -9.892 1.00 47.56 96 GLU A N 1
ATOM 758 C CA . GLU A 1 96 ? -22.186 30.362 -8.525 1.00 47.56 96 GLU A CA 1
ATOM 759 C C . GLU A 1 96 ? -23.418 29.558 -8.094 1.00 47.56 96 GLU A C 1
ATOM 761 O O . GLU A 1 96 ? -24.552 29.826 -8.491 1.00 47.56 96 GLU A O 1
ATOM 766 N N . ILE A 1 97 ? -23.189 28.528 -7.282 1.00 44.34 97 ILE A N 1
ATOM 767 C CA . ILE A 1 97 ? -24.261 27.772 -6.642 1.00 44.34 97 ILE A CA 1
ATOM 768 C C . ILE A 1 97 ? -24.860 28.666 -5.543 1.00 44.34 97 ILE A C 1
ATOM 770 O O . ILE A 1 97 ? -24.118 29.129 -4.671 1.00 44.34 97 ILE A O 1
ATOM 774 N N . PRO A 1 98 ? -26.188 28.890 -5.507 1.00 45.47 98 PRO A N 1
ATOM 775 C CA . PRO A 1 98 ? -26.825 29.607 -4.415 1.00 45.47 98 PRO A CA 1
ATOM 776 C C . PRO A 1 98 ? -26.776 28.731 -3.160 1.00 45.47 98 PRO A C 1
ATOM 778 O O . PRO A 1 98 ? -27.606 27.843 -2.946 1.00 45.47 98 PRO A O 1
ATOM 781 N N . ILE A 1 99 ? -25.770 28.980 -2.322 1.00 44.62 99 ILE A N 1
ATOM 782 C CA . ILE A 1 99 ? -25.616 28.357 -1.010 1.00 44.62 99 ILE A CA 1
ATOM 783 C C . ILE A 1 99 ? -26.808 28.800 -0.161 1.00 44.62 99 ILE A C 1
ATOM 785 O O . ILE A 1 99 ? -26.834 29.897 0.398 1.00 44.62 99 ILE A O 1
ATOM 789 N N . LYS A 1 100 ? -27.825 27.941 -0.049 1.00 53.78 100 LYS A N 1
ATOM 790 C CA . LYS A 1 100 ? -28.874 28.111 0.957 1.00 53.78 100 LYS A CA 1
ATOM 791 C C . LYS A 1 100 ? -28.183 28.104 2.317 1.00 53.78 100 LYS A C 1
ATOM 793 O O . LYS A 1 100 ? -27.582 27.107 2.708 1.00 53.78 100 LYS A O 1
ATOM 798 N N . PHE A 1 101 ? -28.236 29.243 3.005 1.00 45.94 101 PHE A N 1
ATOM 799 C CA . PHE A 1 101 ? -27.636 29.468 4.315 1.00 45.94 101 PHE A CA 1
ATOM 800 C C . PHE A 1 101 ? -28.175 28.466 5.345 1.00 45.94 101 PHE A C 1
ATOM 802 O O . PHE A 1 101 ? -29.133 28.736 6.071 1.00 45.94 101 PHE A O 1
ATOM 809 N N . ILE A 1 102 ? -27.528 27.306 5.452 1.00 53.56 102 ILE A N 1
ATOM 810 C CA . ILE A 1 102 ? -27.637 26.451 6.627 1.00 53.56 102 ILE A CA 1
ATOM 811 C C . ILE A 1 102 ? -27.005 27.262 7.754 1.00 53.56 102 ILE A C 1
ATOM 813 O O . ILE A 1 102 ? -25.794 27.490 7.766 1.00 53.56 102 ILE A O 1
ATOM 817 N N . LYS A 1 103 ? -27.837 27.766 8.672 1.00 52.28 103 LYS A N 1
ATOM 818 C CA . LYS A 1 103 ? -27.402 28.473 9.882 1.00 52.28 103 LYS A CA 1
ATOM 819 C C . LYS A 1 103 ? -26.455 27.561 10.666 1.00 52.28 103 LYS A C 1
ATOM 821 O O . LYS A 1 103 ? -26.892 26.753 11.484 1.00 52.28 103 LYS A O 1
ATOM 826 N N . LYS A 1 104 ? -25.150 27.698 10.411 1.00 54.25 104 LYS A N 1
ATOM 827 C CA . LYS A 1 104 ? -24.078 27.068 11.180 1.00 54.25 104 LYS A CA 1
ATOM 828 C C . LYS A 1 104 ? -24.213 27.552 12.619 1.00 54.25 104 LYS A C 1
ATOM 830 O O . LYS A 1 104 ? -23.858 28.686 12.943 1.00 54.25 104 LYS A O 1
ATOM 835 N N . ARG A 1 105 ? -24.740 26.696 13.495 1.00 51.62 105 ARG A N 1
ATOM 836 C CA . ARG A 1 105 ? -24.536 26.849 14.935 1.00 51.62 105 ARG A CA 1
ATOM 837 C C . ARG A 1 105 ? -23.029 26.757 15.153 1.00 51.62 105 ARG A C 1
ATOM 839 O O . ARG A 1 105 ? -22.469 25.670 15.092 1.00 51.62 105 ARG A O 1
ATOM 846 N N . LYS A 1 106 ? -22.375 27.904 15.357 1.00 55.31 106 LYS A N 1
ATOM 847 C CA . LYS A 1 106 ? -20.976 27.993 15.790 1.00 55.31 106 LYS A CA 1
ATOM 848 C C . LYS A 1 106 ? -20.880 27.404 17.196 1.00 55.31 106 LYS A C 1
ATOM 850 O O . LYS A 1 106 ? -20.991 28.105 18.198 1.00 55.31 106 LYS A O 1
ATOM 855 N N . THR A 1 107 ? -20.778 26.084 17.275 1.00 57.91 107 THR A N 1
ATOM 856 C CA . THR A 1 107 ? -20.504 25.372 18.518 1.00 57.91 107 THR A CA 1
ATOM 857 C C . THR A 1 107 ? -19.085 25.703 18.961 1.00 57.91 107 THR A C 1
ATOM 859 O O . THR A 1 107 ? -18.161 25.695 18.152 1.00 57.91 107 THR A O 1
ATOM 862 N N . LYS A 1 108 ? -18.904 25.957 20.261 1.00 60.91 108 LYS A N 1
ATOM 863 C CA . LYS A 1 108 ? -17.632 26.299 20.931 1.00 60.91 108 LYS A CA 1
ATOM 864 C C . LYS A 1 108 ? -16.462 25.319 20.667 1.00 60.91 108 LYS A C 1
ATOM 866 O O . LYS A 1 108 ? -15.336 25.617 21.051 1.00 60.91 108 LYS A O 1
ATOM 871 N N . ASN A 1 109 ? -16.706 24.203 19.980 1.00 57.62 109 ASN A N 1
ATOM 872 C CA . ASN A 1 109 ? -15.725 23.186 19.599 1.00 57.62 109 ASN A CA 1
ATOM 873 C C . ASN A 1 109 ? -14.689 23.654 18.567 1.00 57.62 109 ASN A C 1
ATOM 875 O O . ASN A 1 109 ? -13.599 23.096 18.528 1.00 57.62 109 ASN A O 1
ATOM 879 N N . GLU A 1 110 ? -14.966 24.699 17.783 1.00 63.09 110 GLU A N 1
ATOM 880 C CA . GLU A 1 110 ? -14.020 25.187 16.764 1.00 63.09 110 GLU A CA 1
ATOM 881 C C . GLU A 1 110 ? -12.728 25.747 17.393 1.00 63.09 110 GLU A C 1
ATOM 883 O O . GLU A 1 110 ? -11.635 25.555 16.869 1.00 63.09 110 GLU A O 1
ATOM 888 N N . LYS A 1 111 ? -12.818 26.347 18.591 1.00 70.25 111 LYS A N 1
ATOM 889 C CA . LYS A 1 111 ? -11.637 26.824 19.334 1.00 70.25 111 LYS A CA 1
ATOM 890 C C . LYS A 1 111 ? -10.796 25.681 19.909 1.00 70.25 111 LYS A C 1
ATOM 892 O O . LYS A 1 111 ? -9.578 25.803 19.967 1.00 70.25 111 LYS A O 1
ATOM 897 N N . ILE A 1 112 ? -11.436 24.584 20.318 1.00 75.62 112 ILE A N 1
ATOM 898 C CA . ILE A 1 112 ? -10.744 23.393 20.833 1.00 75.62 112 ILE A CA 1
ATOM 899 C C . ILE A 1 112 ? -10.027 22.690 19.680 1.00 75.62 112 ILE A C 1
ATOM 901 O O . ILE A 1 112 ? -8.848 22.373 19.798 1.00 75.62 112 ILE A O 1
ATOM 905 N N . PHE A 1 113 ? -10.709 22.526 18.545 1.00 74.25 113 PHE A N 1
ATOM 906 C CA . PHE A 1 113 ? -10.140 21.895 17.360 1.00 74.25 113 PHE A CA 1
ATOM 907 C C . PHE A 1 113 ? -8.947 22.685 16.806 1.00 74.25 113 PHE A C 1
ATOM 909 O O . PHE A 1 113 ? -7.881 22.113 16.600 1.00 74.25 113 PHE A O 1
ATOM 916 N N . ASN A 1 114 ? -9.069 24.012 16.692 1.00 76.19 114 ASN A N 1
ATOM 917 C CA . ASN A 1 114 ? -7.957 24.865 16.262 1.00 76.19 114 ASN A CA 1
ATOM 918 C C . ASN A 1 114 ? -6.793 24.868 17.269 1.00 76.19 114 ASN A C 1
ATOM 920 O O . ASN A 1 114 ? -5.636 24.972 16.870 1.00 76.19 114 ASN A O 1
ATOM 924 N N . GLY A 1 115 ? -7.073 24.711 18.569 1.00 79.88 115 GLY A N 1
ATOM 925 C CA . GLY A 1 115 ? -6.039 24.551 19.595 1.00 79.88 115 GLY A CA 1
ATOM 926 C C . GLY A 1 115 ? -5.291 23.218 19.497 1.00 79.88 115 GLY A C 1
ATOM 927 O O . GLY A 1 115 ? -4.077 23.185 19.686 1.00 79.88 115 GLY A O 1
ATOM 928 N N . ILE A 1 116 ? -5.993 22.132 19.164 1.00 79.56 116 ILE A N 1
ATOM 929 C CA . ILE A 1 116 ? -5.394 20.808 18.942 1.00 79.56 116 ILE A CA 1
ATOM 930 C C . ILE A 1 116 ? -4.562 20.806 17.656 1.00 79.56 116 ILE A C 1
ATOM 932 O O . ILE A 1 116 ? -3.423 20.360 17.688 1.00 79.56 116 ILE A O 1
ATOM 936 N N . LEU A 1 117 ? -5.078 21.367 16.558 1.00 78.00 117 LEU A N 1
ATOM 937 C CA . LEU A 1 117 ? -4.340 21.519 15.297 1.00 78.00 117 LEU A CA 1
ATOM 938 C C . LEU A 1 117 ? -3.064 22.343 15.470 1.00 78.00 117 LEU A C 1
ATOM 940 O O . LEU A 1 117 ? -2.014 21.963 14.964 1.00 78.00 117 LEU A O 1
ATOM 944 N N . LYS A 1 118 ? -3.131 23.443 16.230 1.00 80.56 118 LYS A N 1
ATOM 945 C CA . LYS A 1 118 ? -1.950 24.261 16.516 1.00 80.56 118 LYS A CA 1
ATOM 946 C C . LYS A 1 118 ? -0.906 23.489 17.329 1.00 80.56 118 LYS A C 1
ATOM 948 O O . LYS A 1 118 ? 0.270 23.555 16.997 1.00 80.56 118 LYS A O 1
ATOM 953 N N . LYS A 1 119 ? -1.335 22.707 18.328 1.00 81.00 119 LYS A N 1
ATOM 954 C CA . LYS A 1 119 ? -0.440 21.823 19.093 1.00 81.00 119 LYS A CA 1
ATOM 955 C C . LYS A 1 119 ? 0.151 20.703 18.239 1.00 81.00 119 LYS A C 1
ATOM 957 O O . LYS A 1 119 ? 1.316 20.383 18.410 1.00 81.00 119 LYS A O 1
ATOM 962 N N . LEU A 1 120 ? -0.621 20.117 17.324 1.00 77.81 120 LEU A N 1
ATOM 963 C CA . LEU A 1 120 ? -0.120 19.099 16.397 1.00 77.81 120 LEU A CA 1
ATOM 964 C C . LEU A 1 120 ? 0.933 19.682 15.450 1.00 77.81 120 LEU A C 1
ATOM 966 O O . LEU A 1 120 ? 1.979 19.070 15.279 1.00 77.81 120 LEU A O 1
ATOM 970 N N . ASN A 1 121 ? 0.711 20.889 14.924 1.00 72.12 121 ASN A N 1
ATOM 971 C CA . ASN A 1 121 ? 1.702 21.587 14.102 1.00 72.12 121 ASN A CA 1
ATOM 972 C C . ASN A 1 121 ? 2.952 22.017 14.890 1.00 72.12 121 ASN A C 1
ATOM 974 O O . ASN A 1 121 ? 4.024 22.079 14.307 1.00 72.12 121 ASN A O 1
ATOM 978 N N . GLU A 1 122 ? 2.844 22.298 16.193 1.00 72.50 122 GLU A N 1
ATOM 979 C CA . GLU A 1 122 ? 4.011 22.541 17.064 1.00 72.50 122 GLU A CA 1
ATOM 980 C C . GLU A 1 122 ? 4.783 21.253 17.397 1.00 72.50 122 GLU A C 1
ATOM 982 O O . GLU A 1 122 ? 5.995 21.298 17.580 1.00 72.50 122 GLU A O 1
ATOM 987 N N . ILE A 1 123 ? 4.101 20.105 17.476 1.00 68.56 123 ILE A N 1
ATOM 988 C CA . ILE A 1 123 ? 4.733 18.797 17.727 1.00 68.56 123 ILE A CA 1
ATOM 989 C C . ILE A 1 123 ? 5.387 18.250 16.451 1.00 68.56 123 ILE A C 1
ATOM 991 O O . ILE A 1 123 ? 6.440 17.619 16.527 1.00 68.56 123 ILE A O 1
ATOM 995 N N . CYS A 1 124 ? 4.802 18.516 15.281 1.00 60.41 124 CYS A N 1
ATOM 996 C CA . CYS A 1 124 ? 5.441 18.305 13.986 1.00 60.41 124 CYS A CA 1
ATOM 997 C C . CYS A 1 124 ? 6.501 19.387 13.763 1.00 60.41 124 CYS A C 1
ATOM 999 O O . CYS A 1 124 ? 6.318 20.311 12.975 1.00 60.41 124 CYS A O 1
ATOM 1001 N N . ASN A 1 125 ? 7.611 19.275 14.491 1.00 62.84 125 ASN A N 1
ATOM 1002 C CA . ASN A 1 125 ? 8.794 20.091 14.275 1.00 62.84 125 ASN A CA 1
ATOM 1003 C C . ASN A 1 125 ? 9.188 19.979 12.793 1.00 62.84 125 ASN A C 1
ATOM 1005 O O . ASN A 1 125 ? 9.591 18.916 12.329 1.00 62.84 125 ASN A O 1
ATOM 1009 N N . ILE A 1 126 ? 9.065 21.084 12.055 1.00 62.91 126 ILE A N 1
ATOM 1010 C CA . ILE A 1 126 ? 9.250 21.166 10.591 1.00 62.91 126 ILE A CA 1
ATOM 1011 C C . ILE A 1 126 ? 10.691 20.807 10.165 1.00 62.91 126 ILE A C 1
ATOM 1013 O O . ILE A 1 126 ? 10.971 20.620 8.987 1.00 62.91 126 ILE A O 1
ATOM 1017 N N . ASN A 1 127 ? 11.598 20.663 11.132 1.00 73.25 127 ASN A N 1
ATOM 1018 C CA . ASN A 1 127 ? 13.005 20.353 10.909 1.00 73.25 127 ASN A CA 1
ATOM 1019 C C . ASN A 1 127 ? 13.348 18.869 11.105 1.00 73.25 127 ASN A C 1
ATOM 1021 O O . ASN A 1 127 ? 14.522 18.520 11.019 1.00 73.25 127 ASN A O 1
ATOM 1025 N N . GLU A 1 128 ? 12.384 18.003 11.430 1.00 78.12 128 GLU A N 1
ATOM 1026 C CA . GLU A 1 128 ? 12.674 16.569 11.463 1.00 78.12 128 GLU A CA 1
ATOM 1027 C C . GLU A 1 128 ? 12.790 16.048 10.035 1.00 78.12 128 GLU A C 1
ATOM 1029 O O . GLU A 1 128 ? 11.883 16.234 9.221 1.00 78.12 128 GLU A O 1
ATOM 1034 N N . ASN A 1 129 ? 13.915 15.400 9.730 1.00 82.62 129 ASN A N 1
ATOM 1035 C CA . ASN A 1 129 ? 14.086 14.762 8.436 1.00 82.62 129 ASN A CA 1
ATOM 1036 C C . ASN A 1 129 ? 12.979 13.719 8.249 1.00 82.62 129 ASN A C 1
ATOM 1038 O O . ASN A 1 129 ? 12.595 13.024 9.192 1.00 82.62 129 ASN A O 1
ATOM 1042 N N . GLU A 1 130 ? 12.495 13.563 7.019 1.00 84.19 130 GLU A N 1
ATOM 1043 C CA . GLU A 1 130 ? 11.497 12.544 6.670 1.00 84.19 130 GLU A CA 1
ATOM 1044 C C . GLU A 1 130 ? 11.915 11.144 7.160 1.00 84.19 130 GLU A C 1
ATOM 1046 O O . GLU A 1 130 ? 11.100 10.383 7.684 1.00 84.19 130 GLU A O 1
ATOM 1051 N N . PHE A 1 131 ? 13.217 10.851 7.104 1.00 85.31 131 PHE A N 1
ATOM 1052 C CA . PHE A 1 131 ? 13.809 9.625 7.633 1.00 85.31 131 PHE A CA 1
ATOM 1053 C C . PHE A 1 131 ? 13.663 9.472 9.151 1.00 85.31 131 PHE A C 1
ATOM 1055 O O . PHE A 1 131 ? 13.424 8.362 9.626 1.00 85.31 131 PHE A O 1
ATOM 1062 N N . ASP A 1 132 ? 13.752 10.559 9.918 1.00 89.25 132 ASP A N 1
ATOM 1063 C CA . ASP A 1 132 ? 13.570 10.522 11.372 1.00 89.25 132 ASP A CA 1
ATOM 1064 C C . ASP A 1 132 ? 12.107 10.247 11.722 1.00 89.25 132 ASP A C 1
ATOM 1066 O O . ASP A 1 132 ? 11.818 9.441 12.610 1.00 89.25 132 ASP A O 1
ATOM 1070 N N . LEU A 1 133 ? 11.173 10.866 10.990 1.00 86.56 133 LEU A N 1
ATOM 1071 C CA . LEU A 1 133 ? 9.740 10.604 11.134 1.00 86.56 133 LEU A CA 1
ATOM 1072 C C . LEU A 1 133 ? 9.415 9.145 10.803 1.00 86.56 133 LEU A C 1
ATOM 1074 O O . LEU A 1 133 ? 8.716 8.475 11.572 1.00 86.56 133 LEU A O 1
ATOM 1078 N N . PHE A 1 134 ? 9.972 8.626 9.706 1.00 89.56 134 PHE A N 1
ATOM 1079 C CA . PHE A 1 134 ? 9.832 7.223 9.338 1.00 89.56 134 PHE A CA 1
ATOM 1080 C C . PHE A 1 134 ? 10.409 6.306 10.422 1.00 89.56 134 PHE A C 1
ATOM 1082 O O . PHE A 1 134 ? 9.695 5.439 10.931 1.00 89.56 134 PHE A O 1
ATOM 1089 N N . GLY A 1 135 ? 11.647 6.543 10.862 1.00 92.44 135 GLY A N 1
ATOM 1090 C CA . GLY A 1 135 ? 12.307 5.757 11.904 1.00 92.44 135 GLY A CA 1
ATOM 1091 C C . GLY A 1 135 ? 11.523 5.742 13.218 1.00 92.44 135 GLY A C 1
ATOM 1092 O O . GLY A 1 135 ? 11.310 4.678 13.807 1.00 92.44 135 GLY A O 1
ATOM 1093 N N . LYS A 1 136 ? 10.996 6.897 13.645 1.00 92.19 136 LYS A N 1
ATOM 1094 C CA . LYS A 1 136 ? 10.104 7.001 14.810 1.00 92.19 136 LYS A CA 1
ATOM 1095 C C . LYS A 1 136 ? 8.825 6.195 14.617 1.00 92.19 136 LYS A C 1
ATOM 1097 O O . LYS A 1 136 ? 8.411 5.485 15.535 1.00 92.19 136 LYS A O 1
ATOM 1102 N N . SER A 1 137 ? 8.205 6.271 13.439 1.00 92.62 137 SER A N 1
ATOM 1103 C CA . SER A 1 137 ? 6.984 5.517 13.141 1.00 92.62 137 SER A CA 1
ATOM 1104 C C . SER A 1 137 ? 7.219 4.003 13.216 1.00 92.62 137 SER A C 1
ATOM 1106 O O . SER A 1 137 ? 6.431 3.294 13.849 1.00 92.62 137 SER A O 1
ATOM 1108 N N . VAL A 1 138 ? 8.339 3.515 12.672 1.00 94.44 138 VAL A N 1
ATOM 1109 C CA . VAL A 1 138 ? 8.744 2.105 12.726 1.00 94.44 138 VAL A CA 1
ATOM 1110 C C . VAL A 1 138 ? 8.999 1.684 14.170 1.00 94.44 138 VAL A C 1
ATOM 1112 O O . VAL A 1 138 ? 8.463 0.670 14.618 1.00 94.44 138 VAL A O 1
ATOM 1115 N N . ALA A 1 139 ? 9.736 2.489 14.939 1.00 94.69 139 ALA A N 1
ATOM 1116 C CA . ALA A 1 139 ? 10.021 2.210 16.345 1.00 94.69 139 ALA A CA 1
ATOM 1117 C C . ALA A 1 139 ? 8.738 2.100 17.188 1.00 94.69 139 ALA A C 1
ATOM 1119 O O . ALA 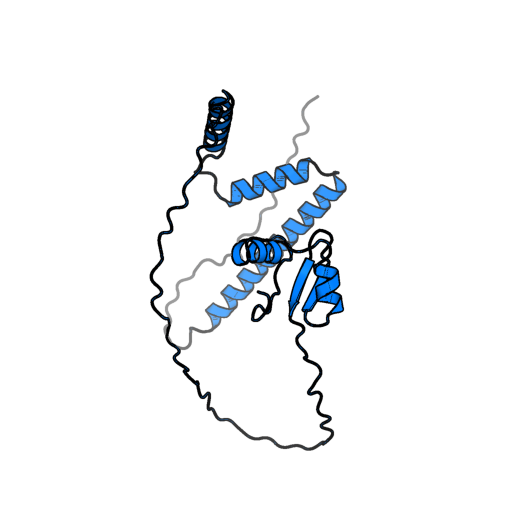A 1 139 ? 8.600 1.180 17.998 1.00 94.69 139 ALA A O 1
ATOM 1120 N N . VAL A 1 140 ? 7.767 2.997 16.975 1.00 95.38 140 VAL A N 1
ATOM 1121 C CA . VAL A 1 140 ? 6.464 2.954 17.659 1.00 95.38 140 VAL A CA 1
ATOM 1122 C C . VAL A 1 140 ? 5.689 1.682 17.311 1.00 95.38 140 VAL A C 1
ATOM 1124 O O . VAL A 1 140 ? 5.069 1.096 18.201 1.00 95.38 140 VAL A O 1
ATOM 1127 N N . HIS A 1 141 ? 5.723 1.237 16.053 1.00 94.44 141 HIS A N 1
ATOM 1128 C CA . HIS A 1 141 ? 5.057 0.001 15.639 1.00 94.44 141 HIS A CA 1
ATOM 1129 C C . HIS A 1 141 ? 5.732 -1.238 16.229 1.00 94.44 141 HIS A C 1
ATOM 1131 O O . HIS A 1 141 ? 5.042 -2.060 16.828 1.00 94.44 141 HIS A O 1
ATOM 1137 N N . LEU A 1 142 ? 7.063 -1.341 16.153 1.00 95.44 142 LEU A N 1
ATOM 1138 C CA . LEU A 1 142 ? 7.812 -2.464 16.727 1.00 95.44 142 LEU A CA 1
ATOM 1139 C C . LEU A 1 142 ? 7.596 -2.580 18.241 1.00 95.44 142 LEU A C 1
ATOM 1141 O O . LEU A 1 142 ? 7.409 -3.680 18.751 1.00 95.44 142 LEU A O 1
ATOM 1145 N N . LYS A 1 143 ? 7.527 -1.448 18.954 1.00 96.44 143 LYS A N 1
ATOM 1146 C CA . LYS A 1 143 ? 7.273 -1.416 20.402 1.00 96.44 143 LYS A CA 1
ATOM 1147 C C . LYS A 1 143 ? 5.904 -1.986 20.798 1.00 96.44 143 LYS A C 1
ATOM 1149 O O . LYS A 1 143 ? 5.743 -2.449 21.922 1.00 96.44 143 LYS A O 1
ATOM 1154 N N . LYS A 1 144 ? 4.907 -1.918 19.911 1.00 95.62 144 LYS A N 1
ATOM 1155 C CA . LYS A 1 144 ? 3.542 -2.411 20.168 1.00 95.62 144 LYS A CA 1
ATOM 1156 C C . LYS A 1 144 ? 3.347 -3.883 19.786 1.00 95.62 144 LYS A C 1
ATOM 1158 O O . LYS A 1 144 ? 2.281 -4.429 20.057 1.00 95.62 144 LYS A O 1
ATOM 1163 N N . MET A 1 145 ? 4.329 -4.515 19.143 1.00 95.31 145 MET A N 1
ATOM 1164 C CA . MET A 1 145 ? 4.241 -5.904 18.687 1.00 95.31 145 MET A CA 1
ATOM 1165 C C . MET A 1 145 ? 4.791 -6.888 19.734 1.00 95.31 145 MET A C 1
ATOM 1167 O O . MET A 1 145 ? 5.662 -6.517 20.521 1.00 95.31 145 MET A O 1
ATOM 1171 N N . PRO A 1 146 ? 4.333 -8.159 19.734 1.00 98.19 146 PRO A N 1
ATOM 1172 C CA . PRO A 1 146 ? 4.998 -9.232 20.470 1.00 98.19 146 PRO A CA 1
ATOM 1173 C C . PRO A 1 146 ? 6.471 -9.336 20.075 1.00 98.19 146 PRO A C 1
ATOM 1175 O O . PRO A 1 146 ? 6.817 -9.135 18.906 1.00 98.19 146 PRO A O 1
ATOM 1178 N N . ILE A 1 147 ? 7.326 -9.673 21.039 1.00 97.25 147 ILE A N 1
ATOM 1179 C CA . ILE A 1 147 ? 8.778 -9.600 20.869 1.00 97.25 147 ILE A CA 1
ATOM 1180 C C . ILE A 1 147 ? 9.287 -10.460 19.707 1.00 97.25 147 ILE A C 1
ATOM 1182 O O . ILE A 1 147 ? 10.112 -9.982 18.931 1.00 97.25 147 ILE A O 1
ATOM 1186 N N . GLU A 1 148 ? 8.743 -11.667 19.503 1.00 98.00 148 GLU A N 1
ATOM 1187 C CA . GLU A 1 148 ? 9.186 -12.526 18.396 1.00 98.00 148 GLU A CA 1
ATOM 1188 C C . GLU A 1 148 ? 8.860 -11.900 17.033 1.00 98.00 148 GLU A C 1
ATOM 1190 O O . GLU A 1 148 ? 9.680 -11.916 16.115 1.00 98.00 148 GLU A O 1
ATOM 1195 N N . ARG A 1 149 ? 7.680 -11.274 16.904 1.00 96.50 149 ARG A N 1
ATOM 1196 C CA . ARG A 1 149 ? 7.274 -10.587 15.667 1.00 96.50 149 ARG A CA 1
ATOM 1197 C C . ARG A 1 149 ? 8.096 -9.329 15.423 1.00 96.50 149 ARG A C 1
ATOM 1199 O O . ARG A 1 149 ? 8.466 -9.065 14.284 1.00 96.50 149 ARG A O 1
ATOM 1206 N N . ALA A 1 150 ? 8.391 -8.567 16.474 1.00 97.25 150 ALA A N 1
ATOM 1207 C CA . ALA A 1 150 ? 9.218 -7.372 16.363 1.00 97.25 150 ALA A CA 1
ATOM 1208 C C . ALA A 1 150 ? 10.636 -7.714 15.874 1.00 97.25 150 ALA A C 1
ATOM 1210 O O . ALA A 1 150 ? 11.164 -7.020 15.005 1.00 97.25 150 ALA A O 1
ATOM 1211 N N . LEU A 1 151 ? 11.225 -8.807 16.376 1.00 96.88 151 LEU A N 1
ATOM 1212 C CA . LEU A 1 151 ? 12.533 -9.292 15.926 1.00 96.88 151 LEU A CA 1
ATOM 1213 C C . LEU A 1 151 ? 12.508 -9.730 14.459 1.00 96.88 151 LEU A C 1
ATOM 1215 O O . LEU A 1 151 ? 13.344 -9.269 13.686 1.00 96.88 151 LEU A O 1
ATOM 1219 N N . ALA A 1 152 ? 11.511 -10.522 14.057 1.00 96.56 152 ALA A N 1
ATOM 1220 C CA . ALA A 1 152 ? 11.367 -10.950 12.665 1.00 96.56 152 ALA A CA 1
ATOM 1221 C C . ALA A 1 152 ? 11.174 -9.761 11.702 1.00 96.56 152 ALA A C 1
ATOM 1223 O O . ALA A 1 152 ? 11.761 -9.723 10.622 1.00 96.56 152 ALA A O 1
ATOM 1224 N N . CYS A 1 153 ? 10.374 -8.758 12.085 1.00 96.44 153 CYS A N 1
ATOM 1225 C CA . CYS A 1 153 ? 10.206 -7.537 11.291 1.00 96.44 153 CYS A CA 1
ATOM 1226 C C . CYS A 1 153 ? 11.504 -6.723 11.203 1.00 96.44 153 CYS A C 1
ATOM 1228 O O . CYS A 1 153 ? 11.837 -6.228 10.128 1.00 96.44 153 CYS A O 1
ATOM 1230 N N . LYS A 1 154 ? 12.246 -6.598 12.312 1.00 96.06 154 LYS A N 1
ATOM 1231 C CA . LYS A 1 154 ? 13.545 -5.914 12.341 1.00 96.06 154 LYS A CA 1
ATOM 1232 C C . LYS A 1 154 ? 14.550 -6.584 11.402 1.00 96.06 154 LYS A C 1
ATOM 1234 O O . LYS A 1 154 ? 15.219 -5.883 10.653 1.00 96.06 154 LYS A O 1
ATOM 1239 N N . GLU A 1 155 ? 14.653 -7.910 11.439 1.00 97.19 155 GLU A N 1
ATOM 1240 C CA . GLU A 1 155 ? 15.561 -8.679 10.582 1.00 97.19 155 GLU A CA 1
ATOM 1241 C C . GLU A 1 155 ? 15.240 -8.473 9.098 1.00 97.19 155 GLU A C 1
ATOM 1243 O O . GLU A 1 155 ? 16.122 -8.123 8.321 1.00 97.19 155 GLU A O 1
ATOM 1248 N N . LYS A 1 156 ? 13.960 -8.563 8.717 1.00 97.31 156 LYS A N 1
ATOM 1249 C CA . LYS A 1 156 ? 13.526 -8.284 7.339 1.00 97.31 156 LYS A CA 1
ATOM 1250 C C . LYS A 1 156 ? 13.879 -6.871 6.884 1.00 97.31 156 LYS A C 1
ATOM 1252 O O . LYS A 1 156 ? 14.361 -6.697 5.771 1.00 97.31 156 LYS A O 1
ATOM 1257 N N . LEU A 1 157 ? 13.650 -5.871 7.738 1.00 95.44 157 LEU A N 1
ATOM 1258 C CA . LEU A 1 157 ? 13.978 -4.482 7.419 1.00 95.44 157 LEU A CA 1
ATOM 1259 C C . LEU A 1 157 ? 15.487 -4.307 7.192 1.00 95.44 157 LEU A C 1
ATOM 1261 O O . LEU A 1 157 ? 15.893 -3.629 6.255 1.00 95.44 157 LEU A O 1
ATOM 1265 N N . LEU A 1 158 ? 16.314 -4.938 8.032 1.00 94.81 158 LEU A N 1
ATOM 1266 C CA . LEU A 1 158 ? 17.769 -4.913 7.886 1.00 94.81 158 LEU A CA 1
ATOM 1267 C C . LEU A 1 158 ? 18.225 -5.604 6.600 1.00 94.81 158 LEU A C 1
ATOM 1269 O O . LEU A 1 158 ? 19.078 -5.053 5.913 1.00 94.81 158 LEU A O 1
ATOM 1273 N N . ASN A 1 159 ? 17.636 -6.749 6.252 1.00 96.06 159 ASN A N 1
ATOM 1274 C CA . ASN A 1 159 ? 17.975 -7.463 5.021 1.00 96.06 159 ASN A CA 1
ATOM 1275 C C . ASN A 1 159 ? 17.695 -6.604 3.784 1.00 96.06 159 ASN A C 1
ATOM 1277 O O . ASN A 1 159 ? 18.583 -6.462 2.955 1.00 96.06 159 ASN A O 1
ATOM 1281 N N . ILE A 1 160 ? 16.537 -5.936 3.720 1.00 95.06 160 ILE A N 1
ATOM 1282 C CA . ILE A 1 160 ? 16.213 -5.006 2.622 1.00 95.06 160 ILE A CA 1
ATOM 1283 C C . ILE A 1 160 ? 17.252 -3.879 2.534 1.00 95.06 160 ILE A C 1
ATOM 1285 O O . ILE A 1 160 ? 17.737 -3.563 1.454 1.00 95.06 160 ILE A O 1
ATOM 1289 N N . ILE A 1 161 ? 17.637 -3.283 3.670 1.00 92.12 161 ILE A N 1
ATOM 1290 C CA . ILE A 1 161 ? 18.640 -2.204 3.691 1.00 92.12 161 ILE A CA 1
ATOM 1291 C C . ILE A 1 161 ? 20.007 -2.702 3.196 1.00 92.12 161 ILE A C 1
ATOM 1293 O O . ILE A 1 161 ? 20.715 -1.967 2.509 1.00 92.12 161 ILE A O 1
ATOM 1297 N N . VAL A 1 162 ? 20.402 -3.921 3.567 1.00 95.19 162 VAL A N 1
ATOM 1298 C CA . VAL A 1 162 ? 21.666 -4.525 3.126 1.00 95.19 162 VAL A CA 1
ATOM 1299 C C . VAL A 1 162 ? 21.623 -4.852 1.633 1.00 95.19 162 VAL A C 1
ATOM 1301 O O . VAL A 1 162 ? 22.569 -4.510 0.928 1.00 95.19 162 VAL A O 1
ATOM 1304 N N . GLU A 1 163 ? 20.536 -5.452 1.145 1.00 93.62 163 GLU A N 1
ATOM 1305 C CA . GLU A 1 163 ? 20.338 -5.777 -0.273 1.00 93.62 163 GLU A CA 1
ATOM 1306 C C . GLU A 1 163 ? 20.395 -4.522 -1.153 1.00 93.62 163 GLU A C 1
ATOM 1308 O O . GLU A 1 163 ? 21.147 -4.493 -2.124 1.00 93.62 163 GLU A O 1
ATOM 1313 N N . GLU A 1 164 ? 19.692 -3.451 -0.776 1.00 91.56 164 GLU A N 1
ATOM 1314 C CA . GLU A 1 164 ? 19.718 -2.182 -1.516 1.00 91.56 164 GLU A CA 1
ATOM 1315 C C . GLU A 1 164 ? 21.111 -1.539 -1.539 1.00 91.56 164 GLU A C 1
ATOM 1317 O O . GLU A 1 164 ? 21.552 -1.026 -2.568 1.00 91.56 164 GLU A O 1
ATOM 1322 N N . ARG A 1 165 ? 21.852 -1.600 -0.425 1.00 90.69 165 ARG A N 1
ATOM 1323 C CA . ARG A 1 165 ? 23.232 -1.088 -0.377 1.00 90.69 165 ARG A CA 1
ATOM 1324 C C . ARG A 1 165 ? 24.166 -1.867 -1.292 1.00 90.69 165 ARG A C 1
ATOM 1326 O O . ARG A 1 165 ? 24.950 -1.249 -2.005 1.00 90.69 165 ARG A O 1
ATOM 1333 N N . LEU A 1 166 ? 24.069 -3.196 -1.277 1.00 88.75 166 LEU A N 1
ATOM 1334 C CA . LEU A 1 166 ? 24.856 -4.045 -2.167 1.00 88.75 166 LEU A CA 1
ATOM 1335 C C . LEU A 1 166 ? 24.510 -3.753 -3.631 1.00 88.75 166 LEU A C 1
ATOM 1337 O O . LEU A 1 166 ? 25.413 -3.571 -4.439 1.00 88.75 166 LEU A O 1
ATOM 1341 N N . ASN A 1 167 ? 23.223 -3.630 -3.968 1.00 87.06 167 ASN A N 1
ATOM 1342 C CA . ASN A 1 167 ? 22.782 -3.317 -5.329 1.00 87.06 167 ASN A CA 1
ATOM 1343 C C . ASN A 1 167 ? 23.341 -1.979 -5.837 1.00 87.06 167 ASN A C 1
ATOM 1345 O O . ASN A 1 167 ? 23.784 -1.900 -6.982 1.00 87.06 167 ASN A O 1
ATOM 1349 N N . HIS A 1 168 ? 23.371 -0.946 -4.992 1.00 82.44 168 HIS A N 1
ATOM 1350 C CA . HIS A 1 168 ? 23.973 0.341 -5.347 1.00 82.44 168 HIS A CA 1
ATOM 1351 C C . HIS A 1 168 ? 25.480 0.241 -5.628 1.00 82.44 168 HIS A C 1
ATOM 1353 O O . HIS A 1 168 ? 25.958 0.835 -6.594 1.00 82.44 168 HIS A O 1
ATOM 1359 N N . GLU A 1 169 ? 26.214 -0.538 -4.831 1.00 76.88 169 GLU A N 1
ATOM 1360 C CA . GLU A 1 169 ? 27.653 -0.755 -5.024 1.00 76.88 169 GLU A CA 1
ATOM 1361 C C . GLU A 1 169 ? 27.948 -1.467 -6.357 1.00 76.88 169 GLU A C 1
ATOM 1363 O O . GLU A 1 169 ? 28.875 -1.089 -7.074 1.00 76.88 169 GLU A O 1
ATOM 1368 N N . TYR A 1 170 ? 27.115 -2.436 -6.757 1.00 70.69 170 TYR A N 1
ATOM 1369 C CA . TYR A 1 170 ? 27.249 -3.094 -8.063 1.00 70.69 170 TYR A CA 1
ATOM 1370 C C . TYR A 1 170 ? 27.042 -2.135 -9.245 1.00 70.69 170 TYR A C 1
ATOM 1372 O O . TYR A 1 170 ? 27.709 -2.279 -10.272 1.00 70.69 170 TYR A O 1
ATOM 1380 N N . ILE A 1 171 ? 26.147 -1.153 -9.113 1.00 69.25 171 ILE A N 1
ATOM 1381 C CA . ILE A 1 171 ? 25.843 -0.194 -10.184 1.00 69.25 171 ILE A CA 1
ATOM 1382 C C . ILE A 1 171 ? 26.998 0.805 -10.366 1.00 69.25 171 ILE A C 1
ATOM 1384 O O . ILE A 1 171 ? 27.451 1.000 -11.495 1.00 69.25 171 ILE A O 1
ATOM 1388 N N . GLU A 1 172 ? 27.561 1.359 -9.286 1.00 66.75 172 GLU A N 1
ATOM 1389 C CA . GLU A 1 172 ? 28.677 2.323 -9.379 1.00 66.75 172 GLU A CA 1
ATOM 1390 C C . GLU A 1 172 ? 29.952 1.728 -10.011 1.00 66.75 172 GLU A C 1
ATOM 1392 O O . GLU A 1 172 ? 30.691 2.421 -10.721 1.00 66.75 172 GLU A O 1
ATOM 1397 N N . ILE A 1 173 ? 30.200 0.429 -9.814 1.00 61.88 173 ILE A N 1
ATOM 1398 C CA . ILE A 1 173 ? 31.346 -0.275 -10.415 1.00 61.88 173 ILE A CA 1
ATOM 1399 C C . ILE A 1 173 ? 31.144 -0.490 -11.927 1.00 61.88 173 ILE A C 1
ATOM 1401 O O . ILE A 1 173 ? 32.111 -0.489 -12.693 1.00 61.88 173 ILE A O 1
ATOM 1405 N N . SER A 1 174 ? 29.898 -0.647 -12.385 1.00 60.38 174 SER A N 1
ATOM 1406 C CA . SER A 1 174 ? 29.595 -0.874 -13.804 1.00 60.38 174 SER A CA 1
ATOM 1407 C C . SER A 1 174 ? 29.767 0.382 -14.670 1.00 60.38 174 SER A C 1
ATOM 1409 O O . SER A 1 174 ? 30.272 0.292 -15.793 1.00 60.38 174 SER A O 1
ATOM 1411 N N . ASP A 1 175 ? 29.474 1.562 -14.121 1.00 57.12 175 ASP A N 1
ATOM 1412 C CA . ASP A 1 175 ? 29.584 2.832 -14.850 1.00 57.12 175 ASP A CA 1
ATOM 1413 C C . ASP A 1 175 ? 31.031 3.347 -14.951 1.00 57.12 175 ASP A C 1
ATOM 1415 O O . ASP A 1 175 ? 31.389 4.057 -15.895 1.00 57.12 175 ASP A O 1
ATOM 1419 N N . THR A 1 176 ? 31.913 2.947 -14.031 1.00 56.28 176 THR A N 1
ATOM 1420 C CA . THR A 1 176 ? 33.316 3.398 -14.009 1.00 56.28 176 THR A CA 1
ATOM 1421 C C . THR A 1 176 ? 34.255 2.608 -14.930 1.00 56.28 176 THR A C 1
ATOM 1423 O O . THR A 1 176 ? 35.354 3.082 -15.219 1.00 56.28 176 THR A O 1
ATOM 1426 N N . CYS A 1 177 ? 33.838 1.462 -15.484 1.00 49.59 177 CYS A N 1
ATOM 1427 C CA . CYS A 1 177 ? 34.669 0.674 -16.411 1.00 49.59 177 CYS A CA 1
ATOM 1428 C C . CYS A 1 177 ? 34.609 1.114 -17.888 1.00 49.59 177 CYS A C 1
ATOM 1430 O O . CYS A 1 177 ? 35.352 0.575 -18.708 1.00 49.59 177 CYS A O 1
ATOM 1432 N N . SER A 1 178 ? 33.783 2.099 -18.256 1.00 51.44 178 SER A N 1
ATOM 1433 C CA . SER A 1 178 ? 33.597 2.482 -19.671 1.00 51.44 178 SER A CA 1
ATOM 1434 C C . SER A 1 178 ? 34.445 3.674 -20.141 1.00 51.44 178 SER A C 1
ATOM 1436 O O . SER A 1 178 ? 34.364 4.064 -21.304 1.00 51.44 178 SER A O 1
ATOM 1438 N N . ILE A 1 179 ? 35.283 4.264 -19.279 1.00 54.22 179 ILE A N 1
ATOM 1439 C CA . ILE A 1 179 ? 36.071 5.459 -19.619 1.00 54.22 179 ILE A CA 1
ATOM 1440 C C . ILE A 1 179 ? 37.523 5.275 -19.171 1.00 54.22 179 IL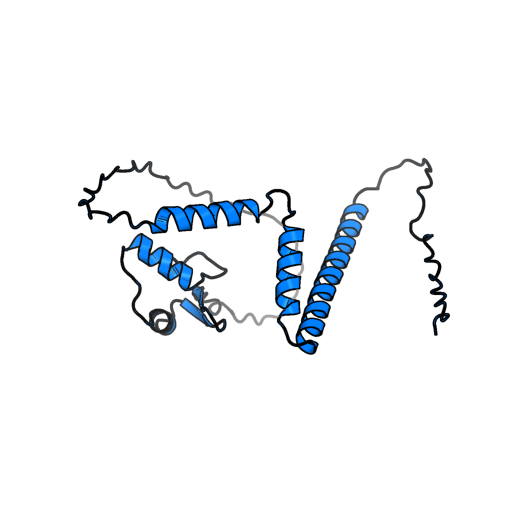E A C 1
ATOM 1442 O O . ILE A 1 179 ? 37.922 5.771 -18.130 1.00 54.22 179 ILE A O 1
ATOM 1446 N N . THR A 1 180 ? 38.331 4.540 -19.937 1.00 47.84 180 THR A N 1
ATOM 1447 C CA . THR A 1 180 ? 39.785 4.786 -20.087 1.00 47.84 180 THR A CA 1
ATOM 1448 C C . THR A 1 180 ? 40.365 3.873 -21.173 1.00 47.84 180 THR A C 1
ATOM 1450 O O . THR A 1 180 ? 41.078 2.908 -20.921 1.00 47.84 180 THR A O 1
ATOM 1453 N N . SER A 1 181 ? 40.129 4.233 -22.433 1.00 53.34 181 SER A N 1
ATOM 1454 C CA . SER A 1 181 ? 41.148 4.042 -23.466 1.00 53.34 181 SER A CA 1
ATOM 1455 C C . SER A 1 181 ? 41.542 5.422 -23.967 1.00 53.34 181 SER A C 1
ATOM 1457 O O . SER A 1 181 ? 40.863 5.975 -24.827 1.00 53.34 181 SER A O 1
ATOM 1459 N N . ASN A 1 182 ? 42.549 6.022 -23.333 1.00 55.31 182 ASN A N 1
ATOM 1460 C CA . ASN A 1 182 ? 43.588 6.838 -23.965 1.00 55.31 182 ASN A CA 1
ATOM 1461 C C . ASN A 1 182 ? 44.481 7.449 -22.878 1.00 55.31 182 ASN A C 1
ATOM 1463 O O . ASN A 1 182 ? 44.030 8.256 -22.075 1.00 55.31 182 ASN A O 1
ATOM 1467 N N . ASN A 1 183 ? 45.736 6.994 -22.880 1.00 61.94 183 ASN A N 1
ATOM 1468 C CA . ASN A 1 183 ? 46.965 7.695 -22.509 1.00 61.94 183 ASN A CA 1
ATOM 1469 C C . ASN A 1 183 ? 46.823 8.921 -21.588 1.00 61.94 183 ASN A C 1
ATOM 1471 O O . ASN A 1 183 ? 46.486 9.998 -22.059 1.00 61.94 183 ASN A O 1
ATOM 1475 N N . ASP A 1 184 ? 47.256 8.811 -20.334 1.00 51.34 184 ASP A N 1
ATOM 1476 C CA . ASP A 1 184 ? 48.567 9.367 -19.988 1.00 51.34 184 ASP A CA 1
ATOM 1477 C C . ASP A 1 184 ? 49.021 8.910 -18.602 1.00 51.34 184 ASP A C 1
ATOM 1479 O O . ASP A 1 184 ? 48.274 8.876 -17.624 1.00 51.34 184 ASP A O 1
ATOM 1483 N N . ALA A 1 185 ? 50.288 8.524 -18.534 1.00 58.56 185 ALA A N 1
ATOM 1484 C CA . ALA A 1 185 ? 50.931 8.054 -17.328 1.00 58.56 185 ALA A CA 1
ATOM 1485 C C . ALA A 1 185 ? 51.278 9.244 -16.425 1.00 58.56 185 ALA A C 1
ATOM 1487 O O . ALA A 1 185 ? 52.272 9.931 -16.640 1.00 58.56 185 ALA A O 1
ATOM 1488 N N . SER A 1 186 ? 50.522 9.459 -15.352 1.00 57.88 186 SER A N 1
ATOM 1489 C CA . SER A 1 186 ? 51.056 10.156 -14.177 1.00 57.88 186 SER A CA 1
ATOM 1490 C C . SER A 1 186 ? 50.480 9.572 -12.890 1.00 57.88 186 SER A C 1
ATOM 1492 O O . SER A 1 186 ? 49.315 9.721 -12.543 1.00 57.88 186 SER A O 1
ATOM 1494 N N . ARG A 1 187 ? 51.352 8.837 -12.198 1.00 59.94 187 ARG A N 1
ATOM 1495 C CA . ARG A 1 187 ? 51.131 8.180 -10.911 1.00 59.94 187 ARG A CA 1
ATOM 1496 C C . ARG A 1 187 ? 50.731 9.201 -9.840 1.00 59.94 187 ARG A C 1
ATOM 1498 O O . ARG A 1 187 ? 51.580 9.964 -9.389 1.00 59.94 187 ARG A O 1
ATOM 1505 N N . SER A 1 188 ? 49.502 9.123 -9.343 1.00 55.69 188 SER A N 1
ATOM 1506 C CA . SER A 1 188 ? 49.167 9.565 -7.986 1.00 55.69 188 SER A CA 1
ATOM 1507 C C . SER A 1 188 ? 48.592 8.375 -7.225 1.00 55.69 188 SER A C 1
ATOM 1509 O O . SER A 1 188 ? 47.550 7.840 -7.595 1.00 55.69 188 SER A O 1
ATOM 1511 N N . SER A 1 189 ? 49.312 7.917 -6.199 1.00 59.31 189 SER A N 1
ATOM 1512 C CA . SER A 1 189 ? 48.879 6.821 -5.336 1.00 59.31 189 SER A CA 1
ATOM 1513 C C . SER A 1 189 ? 47.726 7.295 -4.456 1.00 59.31 189 SER A C 1
ATOM 1515 O O . SER A 1 189 ? 47.945 7.958 -3.440 1.00 59.31 189 SER A O 1
ATOM 1517 N N . SER A 1 190 ? 46.500 6.974 -4.848 1.00 54.62 190 SER A N 1
ATOM 1518 C CA . SER A 1 190 ? 45.354 7.129 -3.959 1.00 54.62 190 SER A CA 1
ATOM 1519 C C . SER A 1 190 ? 45.350 5.989 -2.930 1.00 54.62 190 SER A C 1
ATOM 1521 O O . SER A 1 190 ? 45.631 4.846 -3.305 1.00 54.62 190 SER A O 1
ATOM 1523 N N . PRO A 1 191 ? 45.074 6.268 -1.643 1.00 55.94 191 PRO A N 1
ATOM 1524 C CA . PRO A 1 191 ? 45.058 5.254 -0.593 1.00 55.94 191 PRO A CA 1
ATOM 1525 C C . PRO A 1 191 ? 43.968 4.212 -0.848 1.00 55.94 191 PRO A C 1
ATOM 1527 O O . PRO A 1 191 ? 42.809 4.554 -1.084 1.00 55.94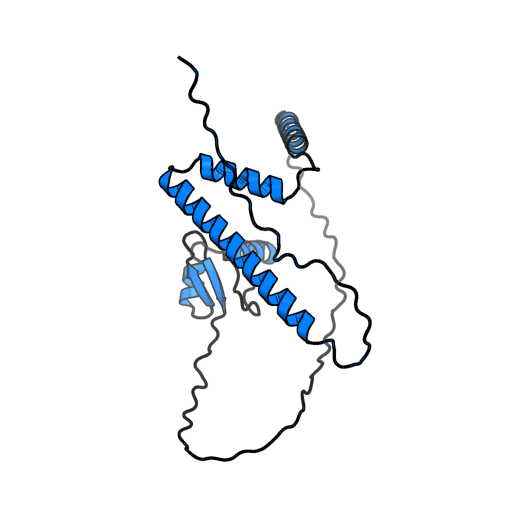 191 PRO A O 1
ATOM 1530 N N . SER A 1 192 ? 44.352 2.941 -0.791 1.00 56.78 192 SER A N 1
ATOM 1531 C CA . SER A 1 192 ? 43.431 1.815 -0.889 1.00 56.78 192 SER A CA 1
ATOM 1532 C C . SER A 1 192 ? 42.637 1.664 0.409 1.00 56.78 192 SER A C 1
ATOM 1534 O O . SER A 1 192 ? 43.212 1.530 1.489 1.00 56.78 192 SER A O 1
ATOM 1536 N N . TRP A 1 193 ? 41.309 1.627 0.300 1.00 59.06 193 TRP A N 1
ATOM 1537 C CA . TRP A 1 193 ? 40.399 1.351 1.417 1.00 59.06 193 TRP A CA 1
ATOM 1538 C C . TRP A 1 193 ? 40.533 -0.075 1.980 1.00 59.06 193 TRP A C 1
ATOM 1540 O O . TRP A 1 193 ? 40.013 -0.361 3.056 1.00 59.06 193 TRP A O 1
ATOM 1550 N N . SER A 1 194 ? 41.281 -0.960 1.312 1.00 60.47 194 SER A N 1
ATOM 1551 C CA . SER A 1 194 ? 41.546 -2.329 1.775 1.00 60.47 194 SER A CA 1
ATOM 1552 C C . SER A 1 194 ? 42.382 -2.406 3.061 1.00 60.47 194 SER A C 1
ATOM 1554 O O . SER A 1 194 ? 42.511 -3.485 3.632 1.00 60.47 194 SER A O 1
ATOM 1556 N N . GLU A 1 195 ? 42.954 -1.291 3.526 1.00 52.88 195 GLU A N 1
ATOM 1557 C CA . GLU A 1 195 ? 43.829 -1.243 4.705 1.00 52.88 195 GLU A CA 1
ATOM 1558 C C . GLU A 1 195 ? 43.138 -0.683 5.964 1.00 52.88 195 GLU A C 1
ATOM 1560 O O . GLU A 1 195 ? 43.788 -0.327 6.943 1.00 52.88 195 GLU A O 1
ATOM 1565 N N . MET A 1 196 ? 41.801 -0.653 6.001 1.00 50.12 196 MET A N 1
ATOM 1566 C CA . MET A 1 196 ? 41.062 -0.525 7.263 1.00 50.12 196 MET A CA 1
ATOM 1567 C C . MET A 1 196 ? 40.851 -1.904 7.892 1.00 50.12 196 MET A C 1
ATOM 1569 O O . MET A 1 196 ? 39.744 -2.432 7.965 1.00 50.12 196 MET A O 1
ATOM 1573 N N . VAL A 1 197 ? 41.951 -2.496 8.364 1.00 60.78 197 VAL A N 1
ATOM 1574 C CA . VAL A 1 197 ? 41.910 -3.657 9.258 1.00 60.78 197 VAL A CA 1
ATOM 1575 C C . VAL A 1 197 ? 41.199 -3.225 10.539 1.00 60.78 197 VAL A C 1
ATOM 1577 O O . VAL A 1 197 ? 41.752 -2.498 11.366 1.00 60.78 197 VAL A O 1
ATOM 1580 N N . LEU A 1 198 ? 39.948 -3.663 10.683 1.00 53.28 198 LEU A N 1
ATOM 1581 C CA . LEU A 1 198 ? 39.162 -3.550 11.904 1.00 53.28 198 LEU A CA 1
ATOM 1582 C C . LEU A 1 198 ? 39.954 -4.186 13.050 1.00 53.28 198 LEU A C 1
ATOM 1584 O O . LEU A 1 198 ? 40.047 -5.409 13.160 1.00 53.28 198 LEU A O 1
ATOM 1588 N N . LYS A 1 199 ? 40.545 -3.351 13.909 1.00 63.78 199 LYS A N 1
ATOM 1589 C CA . LYS A 1 199 ? 41.054 -3.821 15.195 1.00 63.78 199 LYS A CA 1
ATOM 1590 C C . LYS A 1 199 ? 39.850 -4.330 15.995 1.00 63.78 199 LYS A C 1
ATOM 1592 O O . LYS A 1 199 ? 38.891 -3.571 16.154 1.00 63.78 199 LYS A O 1
ATOM 1597 N N . PRO A 1 200 ? 39.866 -5.581 16.482 1.00 64.56 200 PRO A N 1
ATOM 1598 C CA . PRO A 1 200 ? 38.810 -6.067 17.352 1.00 64.56 200 PRO A CA 1
ATOM 1599 C C . PRO A 1 200 ? 38.761 -5.172 18.592 1.00 64.56 200 PRO A C 1
ATOM 1601 O O . PRO A 1 200 ? 39.764 -4.985 19.278 1.00 64.56 200 PRO A O 1
ATOM 1604 N N . VAL A 1 201 ? 37.596 -4.577 18.836 1.00 69.94 201 VAL A N 1
ATOM 1605 C CA . VAL A 1 201 ? 37.305 -3.837 20.064 1.00 69.94 201 VAL A CA 1
ATOM 1606 C C . VAL A 1 201 ? 37.336 -4.853 21.206 1.00 69.94 201 VAL A C 1
ATOM 1608 O O . VAL A 1 201 ? 36.473 -5.732 21.260 1.00 69.94 201 VAL A O 1
ATOM 1611 N N . SER A 1 202 ? 38.345 -4.779 22.082 1.00 63.69 202 SER A N 1
ATOM 1612 C CA . SER A 1 202 ? 38.334 -5.536 23.334 1.00 63.69 202 SER A CA 1
ATOM 1613 C C . SER A 1 202 ? 37.301 -4.898 24.254 1.00 63.69 202 SER A C 1
ATOM 1615 O O . SER A 1 202 ? 37.403 -3.734 24.636 1.00 63.69 202 SER A O 1
ATOM 1617 N N . TRP A 1 203 ? 36.256 -5.655 24.563 1.00 67.00 203 TRP A N 1
ATOM 1618 C CA . TRP A 1 203 ? 35.329 -5.310 25.628 1.00 67.00 203 TRP A CA 1
ATOM 1619 C C . TRP A 1 203 ? 35.904 -5.880 26.917 1.00 67.00 203 TRP A C 1
ATOM 1621 O O . TRP A 1 203 ? 35.596 -7.010 27.293 1.00 67.00 203 TRP A O 1
ATOM 1631 N N . ASP A 1 204 ? 36.781 -5.116 27.562 1.00 70.69 204 ASP A N 1
ATOM 1632 C CA . ASP A 1 204 ? 37.191 -5.402 28.932 1.00 70.69 204 ASP A CA 1
ATOM 1633 C C . ASP A 1 204 ? 36.002 -5.066 29.839 1.00 70.69 204 ASP A C 1
ATOM 1635 O O . ASP A 1 204 ? 35.740 -3.915 30.186 1.00 70.69 204 ASP A O 1
ATOM 1639 N N . PHE A 1 205 ? 35.199 -6.090 30.117 1.00 65.06 205 PHE A N 1
ATOM 1640 C CA . PHE A 1 205 ? 34.057 -6.020 31.014 1.00 65.06 205 PHE A CA 1
ATOM 1641 C C . PHE A 1 205 ? 34.586 -6.047 32.453 1.00 65.06 205 PHE A C 1
ATOM 1643 O O . PHE A 1 205 ? 34.849 -7.115 33.007 1.00 65.06 205 PHE A O 1
ATOM 1650 N N . ASP A 1 206 ? 34.798 -4.866 33.032 1.00 69.50 206 ASP A N 1
ATOM 1651 C CA . ASP A 1 206 ? 35.189 -4.709 34.434 1.00 69.50 206 ASP A CA 1
ATOM 1652 C C . ASP A 1 206 ? 34.010 -5.112 35.334 1.00 69.50 206 ASP A C 1
ATOM 1654 O O . ASP A 1 206 ? 33.043 -4.373 35.512 1.00 69.50 206 ASP A O 1
ATOM 1658 N N . SER A 1 207 ? 34.053 -6.350 35.830 1.00 70.19 207 SER A N 1
ATOM 1659 C CA . SER A 1 207 ? 33.118 -6.882 36.827 1.00 70.19 207 SER A CA 1
ATOM 1660 C C . SER A 1 207 ? 33.635 -6.582 38.228 1.00 70.19 207 SER A C 1
ATOM 1662 O O . SER A 1 207 ? 34.057 -7.487 38.946 1.00 70.19 207 SER A O 1
ATOM 1664 N N . SER A 1 208 ? 33.596 -5.309 38.607 1.00 77.62 208 SER A N 1
ATOM 1665 C CA . SER A 1 208 ? 33.806 -4.882 39.987 1.00 77.62 208 SER A CA 1
ATOM 1666 C C . SER A 1 208 ? 32.638 -4.008 40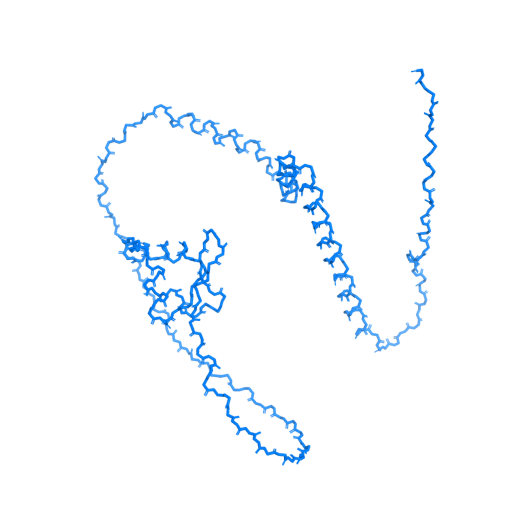.412 1.00 77.62 208 SER A C 1
ATOM 1668 O O . SER A 1 208 ? 32.712 -2.799 40.257 1.00 77.62 208 SER A O 1
ATOM 1670 N N . GLU A 1 209 ? 31.565 -4.621 40.915 1.00 68.81 209 GLU A N 1
ATOM 1671 C CA . GLU A 1 209 ? 30.634 -3.987 41.860 1.00 68.81 209 GLU A CA 1
ATOM 1672 C C . GLU A 1 209 ? 29.682 -5.049 42.454 1.00 68.81 209 GLU A C 1
ATOM 1674 O O . GLU A 1 209 ? 28.801 -5.565 41.768 1.00 68.81 209 GLU A O 1
ATOM 1679 N N . ASP A 1 210 ? 30.005 -5.406 43.706 1.00 64.25 210 ASP A N 1
ATOM 1680 C CA . ASP A 1 210 ? 29.212 -5.887 44.861 1.00 64.25 210 ASP A CA 1
ATOM 1681 C C . ASP A 1 210 ? 27.926 -6.727 44.689 1.00 64.25 210 ASP A C 1
ATOM 1683 O O . ASP A 1 210 ? 26.893 -6.225 44.189 1.00 64.25 210 ASP A O 1
#

Radius of gyration: 31.45 Å; chains: 1; bounding box: 80×57×87 Å

pLDDT: mean 74.8, std 19.66, range [38.84, 98.19]

Organism: NCBI:txid488301

Secondary structure (DSSP, 8-state):
--TT-TT-EEHHHHHHHHHHHHSSPPPTTHHHHHHHTTSEEEEE-SS-EEEEE-----S------------------------------PPP---------------THHHHHHHHHHHHHHHS-TTS-HHHHHHHHHHHHHHTS-HHHHHHHHHHHHHHHHHHHHHHHHHHHHHHTTS--S-------PPPGGG---------------

Foldseek 3Di:
DQPPPQVFDWPVVVQVVCCVVPVDGDDPPVVVVVCVVVQWDWDDPPPTIGIHGDDPPPDDPDDDPDDDDDDDDDDDDDDDDDDDDDD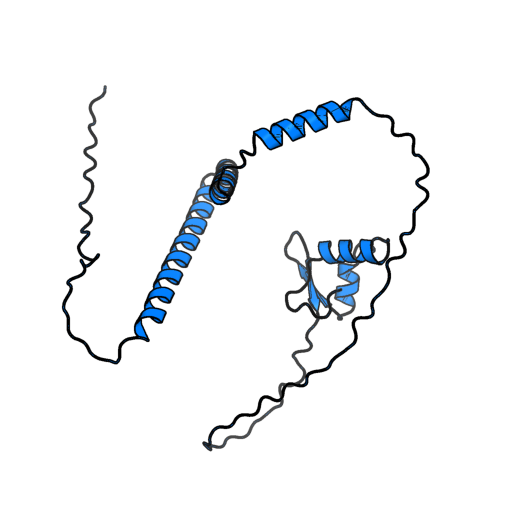DPDDDDPDDDPPPDPPPPPDPCVVVVVVVVVVVVVVVPVPDDPVNVVVVVLVVVLVPDDVVVSVVVVVVVVVVVVVVVVVVVVVVVVVVVPDDDDDDDDDDDDDDPVPPPPDPPDPPPPPDDD